Protein AF-A0A946XY23-F1 (afdb_monomer_lite)

Radius of gyration: 27.3 Å; chains: 1; bounding box: 73×68×82 Å

Secondary structure (DSSP, 8-state):
--PPPPPHHHHS-TT------SSHHHHHHHHTT-TTHHHHHHHHSTTHHHHHTTB-HHHHHSTTSPEEEEEEEEETTT-PBPEE-S-HHHHHHHHHHH-SS-S-B-HHHHHHHHHHHHHSTT-SSEEEEEEEEES-HHHHH----TTTS---THHHHSTT-GGGT-EEEEEEETTSPEEEEEE-GGGGT-TTTTTTEES---TTTS--HHHHHHHHHHHHHHHHHHHHHHHHHHHHHHTT---PPPP-------

Structure (mmCIF, N/CA/C/O backbone):
data_AF-A0A946XY23-F1
#
_entry.id   AF-A0A946XY23-F1
#
loop_
_atom_site.group_PDB
_atom_site.id
_atom_site.type_symbol
_atom_site.label_atom_id
_atom_site.label_alt_id
_atom_site.label_comp_id
_atom_site.label_asym_id
_atom_site.label_entity_id
_atom_site.label_seq_id
_atom_site.pdbx_PDB_ins_code
_atom_site.Cartn_x
_atom_site.Cartn_y
_atom_site.Cartn_z
_atom_site.occupancy
_atom_site.B_iso_or_equiv
_atom_site.auth_seq_id
_atom_site.auth_comp_id
_atom_site.auth_asym_id
_atom_site.auth_atom_id
_atom_site.pdbx_PDB_model_num
ATOM 1 N N . GLU A 1 1 ? 17.041 -25.942 12.452 1.00 47.44 1 GLU A N 1
ATOM 2 C CA . GLU A 1 1 ? 16.577 -25.657 13.824 1.00 47.44 1 GLU A CA 1
ATOM 3 C C . GLU A 1 1 ? 15.076 -25.824 13.926 1.00 47.44 1 GLU A C 1
ATOM 5 O O . GLU A 1 1 ? 14.370 -25.453 12.997 1.00 47.44 1 GLU A O 1
ATOM 10 N N . TYR A 1 2 ? 14.602 -26.402 15.029 1.00 48.59 2 TYR A N 1
ATOM 11 C CA . TYR A 1 2 ? 13.188 -26.392 15.389 1.00 48.59 2 TYR A CA 1
ATOM 12 C C . TYR A 1 2 ? 12.871 -25.012 15.965 1.00 48.59 2 TYR A C 1
ATOM 14 O O . TYR A 1 2 ? 13.223 -24.726 17.106 1.00 48.59 2 TYR A O 1
ATOM 22 N N . ILE A 1 3 ? 12.259 -24.145 15.163 1.00 58.66 3 ILE A N 1
ATOM 23 C CA . ILE A 1 3 ? 11.684 -22.899 15.670 1.00 58.66 3 ILE A CA 1
ATOM 24 C C . ILE A 1 3 ? 10.421 -23.318 16.430 1.00 58.66 3 ILE A C 1
ATOM 26 O O . ILE A 1 3 ? 9.530 -23.929 15.840 1.00 58.66 3 ILE A O 1
ATOM 30 N N . GLN A 1 4 ? 10.378 -23.086 17.747 1.00 71.12 4 GLN A N 1
ATOM 31 C CA . GLN A 1 4 ? 9.139 -23.257 18.509 1.00 71.12 4 GLN A CA 1
ATOM 32 C C . GLN A 1 4 ? 8.036 -22.418 17.862 1.00 71.12 4 GLN A C 1
ATOM 34 O O . GLN A 1 4 ? 8.309 -21.323 17.374 1.00 71.12 4 GLN A O 1
ATOM 39 N N . SER A 1 5 ? 6.801 -22.926 17.853 1.00 74.38 5 SER A N 1
ATOM 40 C CA . SER A 1 5 ? 5.667 -22.152 17.349 1.00 74.38 5 SER A CA 1
ATOM 41 C C . SER A 1 5 ? 5.606 -20.809 18.084 1.00 74.38 5 SER A C 1
ATOM 43 O O . SER A 1 5 ? 5.546 -20.824 19.317 1.00 74.38 5 SER A O 1
ATOM 45 N N . PRO A 1 6 ? 5.642 -19.675 17.364 1.00 81.19 6 PRO A N 1
ATOM 46 C CA . PRO A 1 6 ? 5.655 -18.367 17.995 1.00 81.19 6 PRO A CA 1
ATOM 47 C C . PRO A 1 6 ? 4.349 -18.132 18.753 1.00 81.19 6 PRO A C 1
ATOM 49 O O . PRO A 1 6 ? 3.267 -18.550 18.329 1.00 81.19 6 PRO A O 1
ATOM 52 N N . MET A 1 7 ? 4.451 -17.447 19.883 1.00 85.81 7 MET A N 1
ATOM 53 C CA . MET A 1 7 ? 3.320 -16.887 20.606 1.00 85.81 7 MET A CA 1
ATOM 54 C C . MET A 1 7 ? 2.950 -15.522 20.023 1.00 85.81 7 MET A C 1
ATOM 56 O O . MET A 1 7 ? 3.752 -14.867 19.360 1.00 85.81 7 MET A O 1
ATOM 60 N N . CYS A 1 8 ? 1.734 -15.046 20.311 1.00 83.81 8 CYS A N 1
ATOM 61 C CA . CYS A 1 8 ? 1.226 -13.776 19.776 1.00 83.81 8 CYS A CA 1
ATOM 62 C C . CYS A 1 8 ? 2.195 -12.604 20.014 1.00 83.81 8 CYS A C 1
ATOM 64 O O . CYS A 1 8 ? 2.360 -11.733 19.159 1.00 83.81 8 CYS A O 1
ATOM 66 N N . PHE A 1 9 ? 2.858 -12.600 21.175 1.00 84.06 9 PHE A N 1
ATOM 67 C CA . PHE A 1 9 ? 3.754 -11.525 21.580 1.00 84.06 9 PHE A CA 1
ATOM 68 C C . PHE A 1 9 ? 5.153 -11.576 20.952 1.00 84.06 9 PHE A C 1
ATOM 70 O O . PHE A 1 9 ? 5.893 -10.597 21.055 1.00 84.06 9 PHE A O 1
ATOM 77 N N . ASP A 1 10 ? 5.500 -12.673 20.275 1.00 82.38 10 ASP A N 1
ATOM 78 C CA . ASP A 1 10 ? 6.767 -12.787 19.549 1.00 82.38 10 ASP A CA 1
ATOM 79 C C . ASP A 1 10 ? 6.754 -11.907 18.286 1.00 82.38 10 ASP A C 1
ATOM 81 O O . ASP A 1 10 ? 7.783 -11.353 17.893 1.00 82.38 10 ASP A O 1
ATOM 85 N N . CYS A 1 11 ? 5.571 -11.695 17.691 1.00 81.31 11 CYS A N 1
ATOM 86 C CA . CYS A 1 11 ? 5.373 -10.782 16.560 1.00 81.31 11 CYS A CA 1
ATOM 87 C C . CYS A 1 11 ? 4.810 -9.414 16.989 1.00 81.31 11 CYS A C 1
ATOM 89 O O . CYS A 1 11 ? 5.243 -8.387 16.462 1.00 81.31 11 CYS A O 1
ATOM 91 N N . HIS A 1 12 ? 3.892 -9.379 17.964 1.00 80.50 12 HIS A N 1
ATOM 92 C CA . HIS A 1 12 ? 3.227 -8.152 18.425 1.00 80.50 12 HIS A CA 1
ATOM 93 C C . HIS A 1 12 ? 3.571 -7.829 19.881 1.00 80.50 12 HIS A C 1
ATOM 95 O O . HIS A 1 12 ? 3.052 -8.445 20.806 1.00 80.50 12 HIS A O 1
ATOM 101 N N . GLN A 1 13 ? 4.415 -6.824 20.117 1.00 75.00 13 GLN A N 1
ATOM 102 C CA . GLN A 1 13 ? 4.865 -6.532 21.477 1.00 75.00 13 GLN A CA 1
ATOM 103 C C . GLN A 1 13 ? 3.739 -6.003 22.386 1.00 75.00 13 GLN A C 1
ATOM 105 O O . GLN A 1 13 ? 3.042 -5.052 22.014 1.00 75.00 13 GLN A O 1
ATOM 110 N N . PRO A 1 14 ? 3.601 -6.545 23.613 1.00 71.38 14 PRO A N 1
ATOM 111 C CA . PRO A 1 14 ? 2.714 -5.987 24.625 1.00 71.38 14 PRO A CA 1
ATOM 112 C C . PRO A 1 14 ? 3.089 -4.531 24.917 1.00 71.38 14 PRO A C 1
ATOM 114 O O . PRO A 1 14 ? 4.268 -4.181 24.907 1.00 71.38 14 PRO A O 1
ATOM 117 N N . HIS A 1 15 ? 2.091 -3.684 25.185 1.00 69.56 15 HIS A N 1
ATOM 118 C CA . HIS A 1 15 ? 2.259 -2.246 25.465 1.00 69.56 15 HIS A CA 1
ATOM 119 C C . HIS A 1 15 ? 2.883 -1.410 24.329 1.00 69.56 15 HIS A C 1
ATOM 121 O O . HIS A 1 15 ? 3.170 -0.232 24.522 1.00 69.56 15 HIS A O 1
ATOM 127 N N . ASN A 1 16 ? 3.045 -1.991 23.138 1.00 64.38 16 ASN A N 1
ATOM 128 C CA . ASN A 1 16 ? 3.470 -1.300 21.921 1.00 64.38 16 ASN A CA 1
ATOM 129 C C . ASN A 1 16 ? 2.725 -1.870 20.699 1.00 64.38 16 ASN A C 1
ATOM 131 O O . ASN A 1 16 ? 3.318 -2.162 19.658 1.00 64.38 16 ASN A O 1
ATOM 135 N N . VAL A 1 17 ? 1.413 -2.089 20.857 1.00 60.16 17 VAL A N 1
ATOM 136 C CA . VAL A 1 17 ? 0.540 -2.588 19.790 1.00 60.16 17 VAL A CA 1
ATOM 137 C C . VAL A 1 17 ? 0.224 -1.422 18.863 1.00 60.16 17 VAL A C 1
ATOM 139 O O . VAL A 1 17 ? -0.673 -0.627 19.120 1.00 60.16 17 VAL A O 1
ATOM 142 N N . ARG A 1 18 ? 1.011 -1.289 17.800 1.00 58.19 18 ARG A N 1
ATOM 143 C CA . ARG A 1 18 ? 0.721 -0.370 16.698 1.00 58.19 18 ARG A CA 1
ATOM 144 C C . ARG A 1 18 ? -0.054 -1.134 15.631 1.00 58.19 18 ARG A C 1
ATOM 146 O O . ARG A 1 18 ? 0.261 -2.299 15.380 1.00 58.19 18 ARG A O 1
ATOM 153 N N . ALA A 1 19 ? -1.035 -0.492 14.991 1.00 54.25 19 ALA A N 1
ATOM 154 C CA . ALA A 1 19 ? -1.587 -1.005 13.741 1.00 54.25 19 ALA A CA 1
ATOM 155 C C . ALA A 1 19 ? -0.410 -1.223 12.790 1.00 54.25 19 ALA A C 1
ATOM 157 O O . ALA A 1 19 ? 0.295 -0.269 12.464 1.00 54.25 19 ALA A O 1
ATOM 158 N N . VAL A 1 20 ? -0.156 -2.477 12.417 1.00 52.25 20 VAL A N 1
ATOM 159 C CA . VAL A 1 20 ? 0.985 -2.869 11.588 1.00 52.25 20 VAL A CA 1
ATOM 160 C C . VAL A 1 20 ? 0.829 -2.201 10.231 1.00 52.25 20 VAL A C 1
ATOM 162 O O . VAL A 1 20 ? 0.116 -2.697 9.362 1.00 52.25 20 VAL A O 1
ATOM 165 N N . ALA A 1 21 ? 1.408 -1.017 10.065 1.00 51.38 21 ALA A N 1
ATOM 166 C CA . ALA A 1 21 ? 1.683 -0.480 8.749 1.00 51.38 21 ALA A CA 1
ATOM 167 C C . ALA A 1 21 ? 2.716 -1.410 8.112 1.00 51.38 21 ALA A C 1
ATOM 169 O O . ALA A 1 21 ? 3.596 -1.927 8.803 1.00 51.38 21 ALA A O 1
ATOM 170 N N . SER A 1 22 ? 2.580 -1.666 6.817 1.00 54.31 22 SER A N 1
ATOM 171 C CA . SER A 1 22 ? 3.604 -2.364 6.049 1.00 54.31 22 SER A CA 1
ATOM 172 C C . SER A 1 22 ? 4.870 -1.497 6.014 1.00 54.31 22 SER A C 1
ATOM 174 O O . SER A 1 22 ? 5.063 -0.703 5.099 1.00 54.31 22 SER A O 1
ATOM 176 N N . ASP A 1 23 ? 5.692 -1.601 7.057 1.00 57.66 23 ASP A N 1
ATOM 177 C CA . ASP A 1 23 ? 6.920 -0.838 7.257 1.00 57.66 23 ASP A CA 1
ATOM 178 C C . ASP A 1 23 ? 8.110 -1.771 7.561 1.00 57.66 23 ASP A C 1
ATOM 180 O O . ASP A 1 23 ? 7.984 -2.999 7.668 1.00 57.66 23 ASP A O 1
ATOM 184 N N . ASP A 1 24 ? 9.296 -1.183 7.719 1.00 60.53 24 ASP A N 1
ATOM 185 C CA . ASP A 1 24 ? 10.519 -1.914 8.066 1.00 60.53 24 ASP A CA 1
ATOM 186 C C . ASP A 1 24 ? 10.398 -2.698 9.392 1.00 60.53 24 ASP A C 1
ATOM 188 O O . ASP A 1 24 ? 11.091 -3.706 9.585 1.00 60.53 24 ASP A O 1
ATOM 192 N N . GLN A 1 25 ? 9.500 -2.296 10.303 1.00 66.94 25 GLN A N 1
ATOM 193 C CA . GLN A 1 25 ? 9.274 -3.007 11.560 1.00 66.94 25 GLN A CA 1
ATOM 194 C C . GLN A 1 25 ? 8.630 -4.365 11.296 1.00 66.94 25 GLN A C 1
ATOM 196 O O . GLN A 1 25 ? 9.092 -5.346 11.879 1.00 66.94 25 GLN A O 1
ATOM 201 N N . LEU A 1 26 ? 7.648 -4.475 10.394 1.00 72.88 26 LEU A N 1
ATOM 202 C CA . LEU A 1 26 ? 7.040 -5.771 10.060 1.00 72.88 26 LEU A CA 1
ATOM 203 C C . LEU A 1 26 ? 8.080 -6.759 9.507 1.00 72.88 26 LEU A C 1
ATOM 205 O O . LEU A 1 26 ? 8.165 -7.899 9.969 1.00 72.88 26 LEU A O 1
ATOM 209 N N . ILE A 1 27 ? 8.941 -6.306 8.590 1.00 79.81 27 ILE A N 1
ATOM 210 C CA . ILE A 1 27 ? 10.030 -7.128 8.033 1.00 79.81 27 ILE A CA 1
ATOM 211 C C . ILE A 1 27 ? 10.976 -7.591 9.151 1.00 79.81 27 ILE A C 1
ATOM 213 O O . ILE A 1 27 ? 11.401 -8.753 9.184 1.00 79.81 27 ILE A O 1
ATOM 217 N N . SER A 1 28 ? 11.309 -6.697 10.087 1.00 80.56 28 SER A N 1
ATOM 218 C CA . SER A 1 28 ? 12.190 -7.024 11.211 1.00 80.56 28 SER A CA 1
ATOM 219 C C . SER A 1 28 ? 11.598 -8.098 12.134 1.00 80.56 28 SER A C 1
ATOM 221 O O . SER A 1 28 ? 12.338 -8.967 12.591 1.00 80.56 28 SER A O 1
ATOM 223 N N . ARG A 1 29 ? 10.269 -8.114 12.343 1.00 84.31 29 ARG A N 1
ATOM 224 C CA . ARG A 1 29 ? 9.586 -9.134 13.163 1.00 84.31 29 ARG A CA 1
ATOM 225 C C . ARG A 1 29 ? 9.681 -10.525 12.553 1.00 84.31 29 ARG A C 1
ATOM 227 O O . ARG A 1 29 ? 9.877 -11.490 13.278 1.00 84.31 29 ARG A O 1
ATOM 234 N N . CYS A 1 30 ? 9.573 -10.640 11.233 1.00 84.94 30 CYS A N 1
ATOM 235 C CA . CYS A 1 30 ? 9.718 -11.932 10.565 1.00 84.94 30 CYS A CA 1
ATOM 236 C C . CYS A 1 30 ? 11.191 -12.363 10.496 1.00 84.94 30 CYS A C 1
ATOM 238 O O . CYS A 1 30 ? 11.526 -13.525 10.730 1.00 84.94 30 CYS A O 1
ATOM 240 N N . THR A 1 31 ? 12.092 -11.429 10.179 1.00 85.12 31 THR A N 1
ATOM 241 C CA . THR A 1 31 ? 13.516 -11.738 9.971 1.00 85.12 31 THR A CA 1
ATOM 242 C C . THR A 1 31 ? 14.321 -11.903 11.259 1.00 85.12 31 THR A C 1
ATOM 244 O O . THR A 1 31 ? 15.439 -12.401 11.181 1.00 85.12 31 THR A O 1
ATOM 247 N N . SER A 1 32 ? 13.766 -11.574 12.431 1.00 84.81 32 SER A N 1
ATOM 248 C CA . SER A 1 32 ? 14.387 -11.889 13.727 1.00 84.81 32 SER A CA 1
ATOM 249 C C . SER A 1 32 ? 14.499 -13.399 13.971 1.00 84.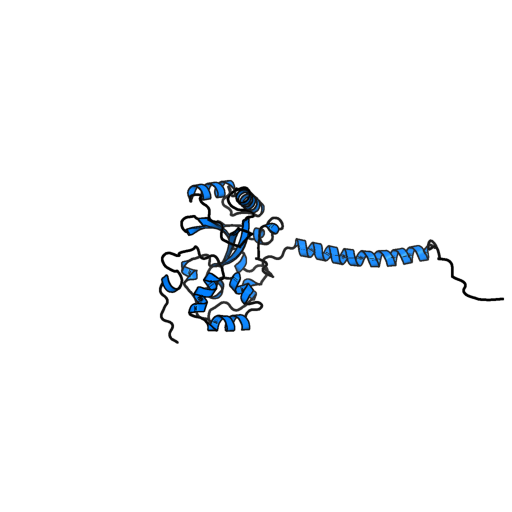81 32 SER A C 1
ATOM 251 O O . SER A 1 32 ? 15.477 -13.850 14.558 1.00 84.81 32 SER A O 1
ATOM 253 N N . CYS A 1 33 ? 13.530 -14.183 13.485 1.00 86.19 33 CYS A N 1
ATOM 254 C CA . CYS A 1 33 ? 13.559 -15.649 13.524 1.00 86.19 33 CYS A CA 1
ATOM 255 C C . CYS A 1 33 ? 13.970 -16.259 12.175 1.00 86.19 33 CYS A C 1
ATOM 257 O O . CYS A 1 33 ? 14.557 -17.338 12.127 1.00 86.19 33 CYS A O 1
ATOM 259 N N . HIS A 1 34 ? 13.686 -15.574 11.064 1.00 85.31 34 HIS A N 1
ATOM 260 C CA . HIS A 1 34 ? 14.023 -16.017 9.711 1.00 85.31 34 HIS A CA 1
ATOM 261 C C . HIS A 1 34 ? 15.196 -15.229 9.116 1.00 85.31 34 HIS A C 1
ATOM 263 O O . HIS A 1 34 ? 15.090 -14.694 8.011 1.00 85.31 34 HIS A O 1
ATOM 269 N N . GLU A 1 35 ? 16.328 -15.158 9.812 1.00 80.69 35 GLU A N 1
ATOM 270 C CA . GLU A 1 35 ? 17.465 -14.310 9.418 1.00 80.69 35 GLU A CA 1
ATOM 271 C C . GLU A 1 35 ? 17.978 -14.613 7.997 1.00 80.69 35 GLU A C 1
ATOM 273 O O . GLU A 1 35 ? 18.181 -13.712 7.179 1.00 80.69 35 GLU A O 1
ATOM 278 N N . VAL A 1 36 ? 18.070 -15.901 7.650 1.00 85.12 36 VAL A N 1
ATOM 279 C CA . VAL A 1 36 ? 18.547 -16.367 6.334 1.00 85.12 36 VAL A CA 1
ATOM 280 C C . VAL A 1 36 ? 17.530 -16.105 5.214 1.00 85.12 36 VAL A C 1
ATOM 282 O O . VAL A 1 36 ? 17.882 -16.112 4.032 1.00 85.12 36 VAL A O 1
ATOM 285 N N . SER A 1 37 ? 16.263 -15.833 5.549 1.00 84.75 37 SER A N 1
ATOM 286 C CA . SER A 1 37 ? 15.234 -15.589 4.532 1.00 84.75 37 SER A CA 1
ATOM 287 C C . SER A 1 37 ? 15.538 -14.353 3.692 1.00 84.75 37 SER A C 1
ATOM 289 O O . SER A 1 37 ? 15.213 -14.354 2.508 1.00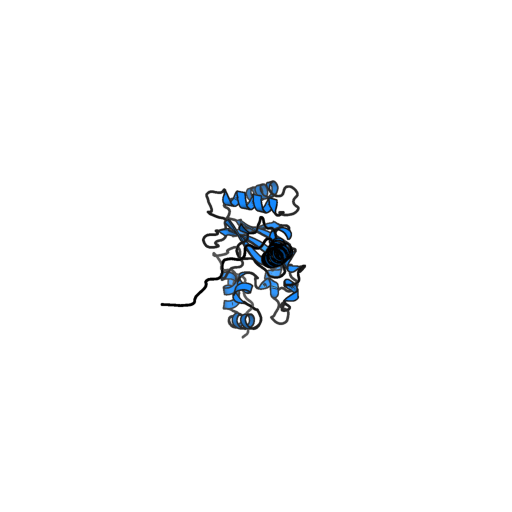 84.75 37 SER A O 1
ATOM 291 N N . ARG A 1 38 ? 16.209 -13.333 4.243 1.00 83.06 38 ARG A N 1
ATOM 292 C CA . ARG A 1 38 ? 16.547 -12.111 3.501 1.00 83.06 38 ARG A CA 1
ATOM 293 C C . ARG A 1 38 ? 17.408 -12.419 2.276 1.00 83.06 38 ARG A C 1
ATOM 295 O O . ARG A 1 38 ? 17.044 -12.036 1.170 1.00 83.06 38 ARG A O 1
ATOM 302 N N . LEU A 1 39 ? 18.465 -13.211 2.459 1.00 87.50 39 LEU A N 1
ATOM 303 C CA . LEU A 1 39 ? 19.349 -13.645 1.371 1.00 87.50 39 LEU A CA 1
ATOM 304 C C . LEU A 1 39 ? 18.601 -14.487 0.329 1.00 87.50 39 LEU A C 1
ATOM 306 O O . LEU A 1 39 ? 18.815 -14.333 -0.870 1.00 87.50 39 LEU A O 1
ATOM 310 N N . ALA A 1 40 ? 17.696 -15.364 0.774 1.00 89.12 40 ALA A N 1
ATOM 311 C CA . ALA A 1 40 ? 16.891 -16.176 -0.136 1.00 89.12 40 ALA A CA 1
ATOM 312 C C . ALA A 1 40 ? 15.939 -15.322 -0.994 1.00 89.12 40 ALA A C 1
ATOM 314 O O . ALA A 1 40 ? 15.757 -15.614 -2.176 1.00 89.12 40 ALA A O 1
ATOM 315 N N . HIS A 1 41 ? 15.358 -14.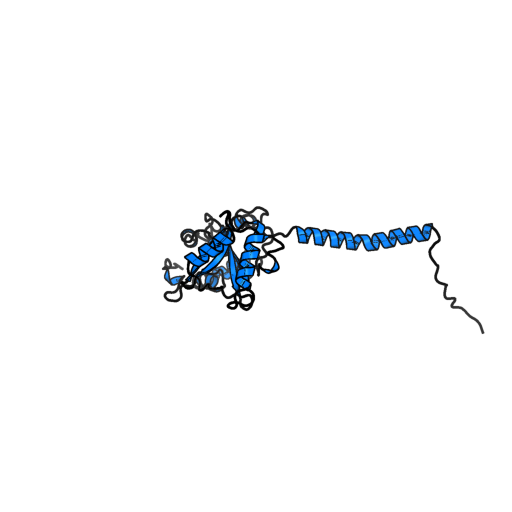262 -0.423 1.00 91.56 41 HIS A N 1
ATOM 316 C CA . HIS A 1 41 ? 14.529 -13.315 -1.168 1.00 91.56 41 HIS A CA 1
ATOM 317 C C . HIS A 1 41 ? 15.362 -12.453 -2.116 1.00 91.56 41 HIS A C 1
ATOM 319 O O . HIS A 1 41 ? 14.937 -12.246 -3.243 1.00 91.56 41 HIS A O 1
ATOM 325 N N . GLU A 1 42 ? 16.555 -12.006 -1.721 1.00 91.19 42 GLU A N 1
ATOM 326 C CA . GLU A 1 42 ? 17.463 -11.245 -2.595 1.00 91.19 42 GLU A CA 1
ATOM 327 C C . GLU A 1 42 ? 17.921 -12.038 -3.825 1.00 91.19 42 GLU A C 1
ATOM 329 O O . GLU A 1 42 ? 18.119 -11.459 -4.890 1.00 91.19 42 GLU A O 1
ATOM 334 N N . GLN A 1 43 ? 18.051 -13.362 -3.705 1.00 91.69 43 GLN A N 1
ATOM 335 C CA . GLN A 1 43 ? 18.389 -14.234 -4.835 1.00 91.69 43 GLN A CA 1
ATOM 336 C C . GLN A 1 43 ? 17.224 -14.446 -5.809 1.00 91.69 43 GLN A C 1
ATOM 338 O O . GLN A 1 43 ? 17.457 -14.681 -6.993 1.00 91.69 43 GLN A O 1
ATOM 343 N N . TRP A 1 44 ? 15.984 -14.420 -5.318 1.00 90.56 44 TRP A N 1
ATOM 344 C CA . TRP A 1 44 ? 14.799 -14.744 -6.115 1.00 90.56 44 TRP A CA 1
ATOM 345 C C . TRP A 1 44 ? 14.066 -13.501 -6.643 1.00 90.56 44 TRP A C 1
ATOM 347 O O . TRP A 1 44 ? 13.649 -13.492 -7.799 1.00 90.56 44 TRP A O 1
ATOM 357 N N . LEU A 1 45 ? 13.919 -12.452 -5.829 1.00 91.50 45 LEU A N 1
ATOM 358 C CA . LEU A 1 45 ? 13.168 -11.243 -6.164 1.00 91.50 45 LEU A CA 1
ATOM 359 C C . LEU A 1 45 ? 14.076 -10.159 -6.759 1.00 91.50 45 LEU A C 1
ATOM 361 O O . LEU A 1 45 ? 14.979 -9.662 -6.074 1.00 91.50 45 LEU A O 1
ATOM 365 N N . PRO A 1 46 ? 13.777 -9.669 -7.974 1.00 88.44 46 PRO A N 1
ATOM 366 C CA . PRO A 1 46 ? 14.350 -8.423 -8.457 1.00 88.44 46 PRO A CA 1
ATOM 367 C C . PRO A 1 46 ? 14.008 -7.279 -7.495 1.00 88.44 46 PRO A C 1
ATOM 369 O O . PRO A 1 46 ? 12.844 -7.071 -7.154 1.00 88.44 46 PRO A O 1
ATOM 372 N N . ASN A 1 47 ? 15.016 -6.519 -7.059 1.00 87.88 47 ASN A N 1
ATOM 373 C CA . ASN A 1 47 ? 14.847 -5.431 -6.088 1.00 87.88 47 ASN A CA 1
ATOM 374 C C . ASN A 1 47 ? 14.122 -5.866 -4.795 1.00 87.88 47 ASN A C 1
ATOM 376 O O . ASN A 1 47 ? 13.267 -5.132 -4.293 1.00 87.88 47 ASN A O 1
ATOM 380 N N . ALA A 1 48 ? 14.477 -7.033 -4.238 1.00 88.50 48 ALA A N 1
ATOM 381 C CA . ALA A 1 48 ? 13.848 -7.630 -3.053 1.00 88.50 48 ALA A CA 1
ATOM 382 C C . ALA A 1 48 ? 13.567 -6.635 -1.916 1.00 88.50 48 ALA A C 1
ATOM 384 O O . ALA A 1 48 ? 12.469 -6.630 -1.366 1.00 88.50 48 ALA A O 1
ATOM 385 N N . LYS A 1 49 ? 14.514 -5.733 -1.614 1.00 83.81 49 LYS A N 1
ATOM 386 C CA . LYS A 1 49 ? 14.324 -4.683 -0.601 1.00 83.81 49 LYS A CA 1
ATOM 387 C C . LYS A 1 49 ? 13.075 -3.840 -0.871 1.00 83.81 49 LYS A C 1
ATOM 389 O O . LYS A 1 49 ? 12.270 -3.657 0.030 1.00 83.81 49 LYS A O 1
ATOM 394 N N . ARG A 1 50 ? 12.890 -3.352 -2.103 1.00 82.69 50 ARG A N 1
ATOM 395 C CA . ARG A 1 50 ? 11.728 -2.523 -2.453 1.00 82.69 50 ARG A CA 1
ATOM 396 C C . ARG A 1 50 ? 10.431 -3.326 -2.439 1.00 82.69 50 ARG A C 1
ATOM 398 O O . ARG A 1 50 ? 9.405 -2.807 -2.017 1.00 82.69 50 ARG A O 1
ATOM 405 N N . HIS A 1 51 ? 10.485 -4.579 -2.885 1.00 87.12 51 HIS A N 1
ATOM 406 C CA . HIS A 1 51 ? 9.323 -5.460 -2.858 1.00 87.12 51 HIS A CA 1
ATOM 407 C C . HIS A 1 51 ? 8.840 -5.676 -1.419 1.00 87.12 51 HIS A C 1
ATOM 409 O O . HIS A 1 51 ? 7.678 -5.436 -1.121 1.00 87.12 51 HIS A O 1
ATOM 415 N N . LEU A 1 52 ? 9.748 -6.023 -0.506 1.00 86.12 52 LEU A N 1
ATOM 416 C CA . LEU A 1 52 ? 9.411 -6.323 0.886 1.00 86.12 52 LEU A CA 1
ATOM 417 C C . LEU A 1 52 ? 8.969 -5.090 1.694 1.00 86.12 52 LEU A C 1
ATOM 419 O O . LEU A 1 52 ? 8.221 -5.249 2.649 1.00 86.12 52 LEU A O 1
ATOM 423 N N . THR A 1 53 ? 9.359 -3.870 1.301 1.00 80.12 53 THR A N 1
ATOM 424 C CA . THR A 1 53 ? 8.861 -2.623 1.929 1.00 80.12 53 THR A CA 1
ATOM 425 C C . THR A 1 53 ? 7.436 -2.251 1.524 1.00 80.12 53 THR A C 1
ATOM 427 O O . THR A 1 53 ? 6.877 -1.296 2.046 1.00 80.12 53 THR A O 1
ATOM 430 N N . THR A 1 54 ? 6.865 -2.934 0.533 1.00 82.44 54 THR A N 1
ATOM 431 C CA . THR A 1 54 ? 5.564 -2.577 -0.051 1.00 82.44 54 THR A CA 1
ATOM 432 C C . THR A 1 54 ? 4.615 -3.769 -0.102 1.00 82.44 54 THR A C 1
ATOM 434 O O . THR A 1 54 ? 3.406 -3.582 -0.105 1.00 82.44 54 THR A O 1
ATOM 437 N N . VAL A 1 55 ? 5.1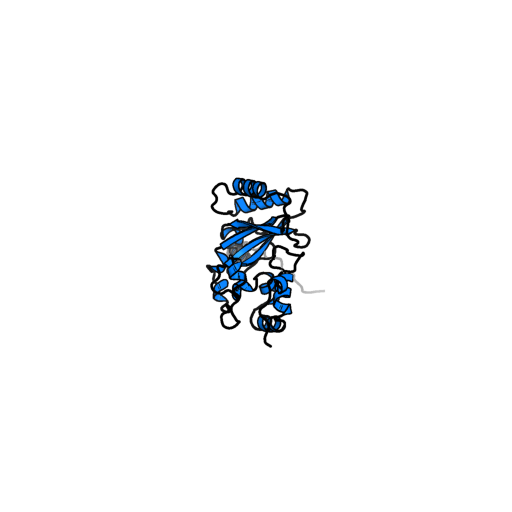34 -4.993 -0.114 1.00 88.00 55 VAL A N 1
ATOM 438 C CA . VAL A 1 55 ? 4.373 -6.239 -0.117 1.00 88.00 55 VAL A CA 1
ATOM 439 C C . VAL A 1 55 ? 4.645 -6.961 1.194 1.00 88.00 55 VAL A C 1
ATOM 441 O O . VAL A 1 55 ? 5.765 -7.409 1.450 1.00 88.00 55 VAL A O 1
ATOM 444 N N . SER A 1 56 ? 3.617 -7.067 2.031 1.00 88.12 56 SER A N 1
ATOM 445 C CA . SER A 1 56 ? 3.726 -7.750 3.320 1.00 88.12 56 SER A CA 1
ATOM 446 C C . SER A 1 56 ? 3.964 -9.255 3.142 1.00 88.12 56 SER A C 1
ATOM 448 O O . SER A 1 56 ? 3.514 -9.877 2.178 1.00 88.12 56 SER A O 1
ATOM 450 N N . CYS A 1 57 ? 4.662 -9.873 4.097 1.00 89.62 57 CYS A N 1
ATOM 451 C CA . CYS A 1 57 ? 5.015 -11.295 4.039 1.00 89.62 57 CYS A CA 1
ATOM 452 C C . CYS A 1 57 ? 3.806 -12.230 3.794 1.00 89.62 57 CYS A C 1
ATOM 454 O O . CYS A 1 57 ? 3.932 -13.141 2.966 1.00 89.62 57 CYS A O 1
ATOM 456 N N . PRO A 1 58 ? 2.630 -12.019 4.431 1.00 91.06 58 PRO A N 1
ATOM 457 C CA . PRO A 1 58 ? 1.466 -12.876 4.220 1.00 91.06 58 PRO A CA 1
ATOM 458 C C . PRO A 1 58 ? 0.908 -12.855 2.793 1.00 91.06 58 PRO A C 1
ATOM 460 O O . PRO A 1 58 ? 0.271 -13.822 2.400 1.00 91.06 58 PRO A O 1
ATOM 463 N N . VAL A 1 59 ? 1.175 -11.831 1.977 1.00 91.56 59 VAL A N 1
ATOM 464 C CA . VAL A 1 59 ? 0.694 -11.786 0.580 1.00 91.56 59 VAL A CA 1
ATOM 465 C C . VAL A 1 59 ? 1.173 -12.995 -0.223 1.00 91.56 59 VAL A C 1
ATOM 467 O O . VAL A 1 59 ? 0.411 -13.579 -1.002 1.00 91.56 59 VAL A O 1
ATOM 470 N N . CYS A 1 60 ? 2.438 -13.372 -0.032 1.00 91.62 60 CYS A N 1
ATOM 471 C CA . CYS A 1 60 ? 3.042 -14.518 -0.704 1.00 91.62 60 CYS A CA 1
ATOM 472 C C . CYS A 1 60 ? 2.928 -15.786 0.139 1.00 91.62 60 CYS A C 1
ATOM 474 O O . CYS A 1 60 ? 2.769 -16.876 -0.408 1.00 91.62 60 CYS A O 1
ATOM 476 N N . HIS A 1 61 ? 3.010 -15.648 1.463 1.00 92.25 61 HIS A N 1
ATOM 477 C CA . HIS A 1 61 ? 3.004 -16.780 2.382 1.00 92.25 61 HIS A CA 1
ATOM 478 C C . HIS A 1 61 ? 1.605 -17.252 2.784 1.00 92.25 61 HIS A C 1
ATOM 480 O O . HIS A 1 61 ? 1.503 -18.316 3.363 1.00 92.25 61 HIS A O 1
ATOM 486 N N . SER A 1 62 ? 0.530 -16.551 2.445 1.00 92.44 62 SER A N 1
ATOM 487 C CA . SER A 1 62 ? -0.852 -17.012 2.615 1.00 92.44 62 SER A CA 1
ATOM 488 C C . SER A 1 62 ? -1.490 -17.112 1.230 1.00 92.44 62 SER A C 1
ATOM 490 O O . SER A 1 62 ? -2.225 -16.238 0.778 1.00 92.44 62 SER A O 1
ATOM 492 N N . SER A 1 63 ? -1.100 -18.140 0.469 1.00 84.12 63 SER A N 1
ATOM 493 C CA . SER A 1 63 ? -1.376 -18.223 -0.973 1.00 84.12 63 SER A CA 1
ATOM 494 C C . SER A 1 63 ? -2.872 -18.199 -1.305 1.00 84.12 63 SER A C 1
ATOM 496 O O . SER A 1 63 ? -3.255 -17.550 -2.279 1.00 84.12 63 SER A O 1
ATOM 498 N N . GLY A 1 64 ? -3.710 -18.805 -0.459 1.00 84.88 64 GLY A N 1
ATOM 499 C CA . GLY A 1 64 ? -5.171 -18.799 -0.589 1.00 84.88 64 GLY A CA 1
ATOM 500 C C . GLY A 1 64 ? -5.879 -17.540 -0.079 1.00 84.88 64 GLY A C 1
ATOM 501 O O . GLY A 1 64 ? -7.081 -17.426 -0.293 1.00 84.88 64 GLY A O 1
ATOM 502 N N . ALA A 1 65 ? -5.167 -16.615 0.571 1.00 90.62 65 ALA A N 1
ATOM 503 C CA . ALA A 1 65 ? -5.774 -15.419 1.140 1.00 90.62 65 ALA A CA 1
ATOM 504 C C . ALA A 1 65 ? -6.152 -14.396 0.069 1.00 90.62 65 ALA A C 1
ATOM 506 O O . ALA A 1 65 ? -5.478 -14.248 -0.964 1.00 90.62 65 ALA A O 1
ATOM 507 N N . GLU A 1 66 ? -7.204 -13.638 0.357 1.00 90.81 66 GLU A N 1
ATOM 508 C CA . GLU A 1 66 ? -7.589 -12.496 -0.459 1.00 90.81 66 GLU A CA 1
ATOM 509 C C . GLU A 1 66 ? -6.586 -11.350 -0.261 1.00 90.81 66 GLU A C 1
ATOM 511 O O . GLU A 1 66 ? -6.265 -10.963 0.864 1.00 90.81 66 GLU A O 1
ATOM 516 N N . ARG A 1 67 ? -6.075 -10.802 -1.366 1.00 90.88 67 ARG A N 1
ATOM 517 C CA . ARG A 1 67 ? -5.118 -9.687 -1.362 1.00 90.88 67 ARG A CA 1
ATOM 518 C C . ARG A 1 67 ? -5.861 -8.367 -1.462 1.00 90.88 67 ARG A C 1
ATOM 520 O O . ARG A 1 67 ? -6.891 -8.285 -2.130 1.00 90.88 67 ARG A O 1
ATOM 527 N N . VAL A 1 68 ? -5.307 -7.345 -0.826 1.00 90.88 68 VAL A N 1
ATOM 528 C CA . VAL A 1 68 ? -5.821 -5.979 -0.857 1.00 90.88 68 VAL A CA 1
ATOM 529 C C . VAL A 1 68 ? -4.667 -4.993 -0.991 1.00 90.88 68 VAL A C 1
ATOM 531 O O . VAL A 1 68 ? -3.610 -5.164 -0.381 1.00 90.88 68 VAL A O 1
ATOM 534 N N . ILE A 1 69 ? -4.870 -3.951 -1.792 1.00 90.00 69 ILE A N 1
ATOM 535 C CA . ILE A 1 69 ? -4.015 -2.769 -1.789 1.00 90.00 69 ILE A CA 1
ATOM 536 C C . ILE A 1 69 ? -4.544 -1.811 -0.733 1.00 90.00 69 ILE A C 1
ATOM 538 O O . ILE A 1 69 ? -5.619 -1.235 -0.886 1.00 90.00 69 ILE A O 1
ATOM 542 N N . ASN A 1 70 ? -3.780 -1.633 0.334 1.00 89.56 70 ASN A N 1
ATOM 543 C CA . ASN A 1 70 ? -4.068 -0.649 1.355 1.00 89.56 70 ASN A CA 1
ATOM 544 C C . ASN A 1 70 ? -3.374 0.675 1.014 1.00 89.56 70 ASN A C 1
ATOM 546 O O . ASN A 1 70 ? -2.159 0.727 0.847 1.00 89.56 70 ASN A O 1
ATOM 550 N N . LEU A 1 71 ? -4.154 1.745 0.919 1.00 89.56 71 LEU A N 1
ATOM 551 C CA . LEU A 1 71 ? -3.706 3.120 0.756 1.00 89.56 71 LEU A CA 1
ATOM 552 C C . LEU A 1 71 ? -3.799 3.803 2.121 1.00 89.56 71 LEU A C 1
ATOM 554 O O . LEU A 1 71 ? -4.853 4.309 2.507 1.00 89.56 71 LEU A O 1
ATOM 558 N N . GLN A 1 72 ? -2.706 3.770 2.877 1.00 87.12 72 GLN A N 1
ATOM 559 C CA . GLN A 1 72 ? -2.654 4.354 4.213 1.00 87.12 72 GLN A CA 1
ATOM 560 C C . GLN A 1 72 ? -2.314 5.841 4.144 1.00 87.12 72 GLN A C 1
ATOM 562 O O . GLN A 1 72 ? -1.382 6.237 3.445 1.00 87.12 72 GLN A O 1
ATOM 567 N N . MET A 1 73 ? -3.029 6.661 4.912 1.00 87.06 73 MET A N 1
ATOM 568 C CA . MET A 1 73 ? -2.669 8.066 5.098 1.00 87.06 73 MET A CA 1
ATOM 569 C C . MET A 1 73 ? -1.418 8.199 5.970 1.00 87.06 73 MET A C 1
ATOM 571 O O . MET A 1 73 ? -1.386 7.721 7.108 1.00 87.06 73 MET A O 1
ATOM 575 N N . VAL A 1 74 ? -0.400 8.871 5.438 1.00 83.75 74 VAL A N 1
ATOM 576 C CA . VAL A 1 74 ? 0.869 9.147 6.120 1.00 83.75 74 VAL A CA 1
ATOM 577 C C . VAL A 1 74 ? 1.277 10.604 5.926 1.00 83.75 74 VAL A C 1
ATOM 579 O O . VAL A 1 74 ? 0.910 11.245 4.935 1.00 83.75 74 VAL A O 1
ATOM 582 N N . GLU A 1 75 ? 2.056 11.135 6.859 1.00 83.56 75 GLU A N 1
ATOM 583 C CA . GLU A 1 75 ? 2.680 12.442 6.704 1.00 83.56 75 GLU A CA 1
ATOM 584 C C . GLU A 1 75 ? 3.770 12.383 5.631 1.00 83.56 75 GLU A C 1
ATOM 586 O O . GLU A 1 75 ? 4.604 11.475 5.598 1.00 83.56 75 GLU A O 1
ATOM 591 N N . LYS A 1 76 ? 3.806 13.369 4.732 1.00 82.06 76 LYS A N 1
ATOM 592 C CA . LYS A 1 76 ? 4.824 13.423 3.671 1.00 82.06 76 LYS A CA 1
ATOM 593 C C . LYS A 1 76 ? 6.232 13.674 4.209 1.00 82.06 76 LYS A C 1
ATOM 595 O O . LYS A 1 76 ? 7.198 13.329 3.529 1.00 82.06 76 LYS A O 1
ATOM 600 N N . ALA A 1 77 ? 6.349 14.313 5.373 1.00 79.50 77 ALA A N 1
ATOM 601 C CA . ALA A 1 77 ? 7.627 14.722 5.945 1.00 79.50 77 ALA A CA 1
ATOM 602 C C . ALA A 1 77 ? 8.511 13.521 6.312 1.00 79.50 77 ALA A C 1
ATOM 604 O O . ALA A 1 77 ? 9.690 13.497 5.956 1.00 79.50 77 ALA A O 1
ATOM 605 N N . ASP A 1 78 ? 7.939 12.524 6.986 1.00 78.88 78 ASP A N 1
ATOM 606 C CA . ASP A 1 78 ? 8.675 11.381 7.529 1.00 78.88 78 ASP A CA 1
ATOM 607 C C . ASP A 1 78 ? 8.021 10.015 7.251 1.00 78.88 78 ASP A C 1
ATOM 609 O O . ASP A 1 78 ? 8.604 8.982 7.581 1.00 78.88 78 ASP A O 1
ATOM 613 N N . GLY A 1 79 ? 6.851 9.983 6.602 1.00 76.75 79 GLY A N 1
ATOM 614 C CA . GLY A 1 79 ? 6.099 8.754 6.344 1.00 76.75 79 GLY A CA 1
ATOM 615 C C . GLY A 1 79 ? 5.425 8.183 7.591 1.00 76.75 79 GLY A C 1
ATOM 616 O O . GLY A 1 79 ? 4.997 7.028 7.570 1.00 76.75 79 GLY A O 1
ATOM 617 N N . SER A 1 80 ? 5.344 8.949 8.681 1.00 80.75 80 SER A N 1
ATOM 618 C CA . SER A 1 80 ? 4.638 8.521 9.881 1.00 80.75 80 SER A CA 1
ATOM 619 C C . SER A 1 80 ? 3.136 8.384 9.603 1.00 80.75 80 SER A C 1
ATOM 621 O O . SER A 1 80 ? 2.564 9.172 8.843 1.00 80.75 80 SER A O 1
ATOM 623 N N . PRO A 1 81 ? 2.461 7.367 10.166 1.00 80.94 81 PRO A N 1
ATOM 624 C CA . PRO A 1 81 ? 1.039 7.202 9.922 1.00 80.94 81 PRO A CA 1
ATOM 625 C C . PRO A 1 81 ? 0.220 8.337 10.534 1.00 80.94 81 PRO A C 1
ATOM 627 O O . PRO A 1 81 ? 0.380 8.643 11.715 1.00 80.94 81 PRO A O 1
ATOM 630 N N . VAL A 1 82 ? -0.726 8.880 9.766 1.00 84.06 82 VAL A N 1
ATOM 631 C CA . VAL A 1 82 ? -1.678 9.867 10.285 1.00 84.06 82 VAL A CA 1
ATOM 632 C C . VAL A 1 82 ? -2.623 9.177 11.265 1.00 84.06 82 VAL A C 1
ATOM 634 O O . VAL A 1 82 ? -3.275 8.180 10.931 1.00 84.06 82 VAL A O 1
ATOM 637 N N . VAL A 1 83 ? -2.691 9.714 12.483 1.00 83.75 83 VAL A N 1
ATOM 638 C CA . VAL A 1 83 ? -3.594 9.249 13.538 1.00 83.75 83 VAL A CA 1
ATOM 639 C C . VAL A 1 83 ? -4.713 10.264 13.706 1.00 83.75 83 VAL A C 1
ATOM 641 O O . VAL A 1 83 ? -4.469 11.411 14.076 1.00 83.75 83 VAL A O 1
ATOM 644 N N . THR A 1 84 ? -5.949 9.845 13.448 1.00 82.94 84 THR A N 1
ATOM 645 C CA . THR A 1 84 ? -7.110 10.702 13.674 1.00 82.94 84 THR A CA 1
ATOM 646 C C . THR A 1 84 ? -7.477 10.744 15.155 1.00 82.94 84 THR A C 1
ATOM 648 O O . THR A 1 84 ? -7.544 9.717 15.836 1.00 82.94 84 THR A O 1
ATOM 651 N N . ALA A 1 85 ? -7.723 11.955 15.656 1.00 82.25 85 ALA A N 1
ATOM 652 C CA . ALA A 1 85 ? -8.297 12.183 16.980 1.00 82.25 85 ALA A CA 1
ATOM 653 C C . ALA A 1 85 ? -9.828 12.026 16.991 1.00 82.25 85 ALA A C 1
ATOM 655 O O . ALA A 1 85 ? -10.436 12.052 18.059 1.00 82.25 85 ALA A O 1
ATOM 656 N N . MET A 1 86 ? -10.444 11.882 15.814 1.00 84.00 86 MET A N 1
ATOM 657 C CA . MET A 1 86 ? -11.876 11.645 15.679 1.00 84.00 86 MET A CA 1
ATOM 658 C C . MET A 1 86 ? -12.250 10.281 16.264 1.00 84.00 86 MET A C 1
ATOM 660 O O . MET A 1 86 ? -11.484 9.317 16.171 1.00 84.00 86 MET A O 1
ATOM 664 N N . ASP A 1 87 ? -13.442 10.200 16.845 1.00 87.62 87 ASP A N 1
ATOM 665 C CA . ASP A 1 87 ? -14.034 8.922 17.215 1.00 87.62 87 ASP A CA 1
ATOM 666 C C . ASP A 1 87 ? -14.574 8.174 15.982 1.00 87.62 87 ASP A C 1
ATOM 668 O O . ASP A 1 87 ? -14.564 8.665 14.851 1.00 87.62 87 ASP A O 1
ATOM 672 N N . GLU A 1 88 ? -14.979 6.923 16.194 1.00 85.25 88 GLU A N 1
ATOM 673 C CA . GLU A 1 88 ? -15.406 6.027 15.117 1.00 85.25 88 GLU A CA 1
ATOM 674 C C . GLU A 1 88 ? -16.664 6.531 14.394 1.00 85.25 88 GLU A C 1
ATOM 676 O O . GLU A 1 88 ? -16.754 6.397 13.173 1.00 85.25 88 GLU A O 1
ATOM 681 N N . GLU A 1 89 ? -17.589 7.155 15.126 1.00 88.88 89 GLU A N 1
ATOM 682 C CA . GLU A 1 89 ?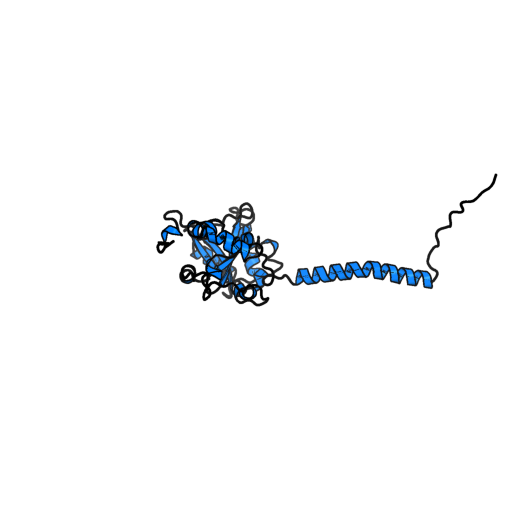 -18.833 7.707 14.586 1.00 88.88 89 GLU A CA 1
ATOM 683 C C . GLU A 1 89 ? -18.544 8.921 13.696 1.00 88.88 89 GLU A C 1
ATOM 685 O O . GLU A 1 89 ? -18.969 8.955 12.544 1.00 88.88 89 GLU A O 1
ATOM 690 N N . ALA A 1 90 ? -17.698 9.848 14.150 1.00 88.75 90 ALA A N 1
ATOM 691 C CA . ALA A 1 90 ? -17.297 11.004 13.357 1.00 88.75 90 ALA A CA 1
ATOM 692 C C . ALA A 1 90 ? -16.527 10.606 12.086 1.00 88.75 90 ALA A C 1
ATOM 694 O O . ALA A 1 90 ? -16.718 11.209 11.026 1.00 88.75 90 ALA A O 1
ATOM 695 N N . VAL A 1 91 ? -15.654 9.590 12.155 1.00 86.88 91 VAL A N 1
ATOM 696 C CA . VAL A 1 91 ? -14.980 9.062 10.954 1.00 86.88 91 VAL A CA 1
ATOM 697 C C . VAL A 1 91 ? -16.001 8.456 9.994 1.00 86.88 91 VAL A C 1
ATOM 699 O O . VAL A 1 91 ? -15.914 8.686 8.787 1.00 86.88 91 VAL A O 1
ATOM 702 N N . GLN A 1 92 ? -16.979 7.707 10.505 1.00 88.06 92 GLN A N 1
ATOM 703 C CA . GLN A 1 92 ? -18.045 7.134 9.688 1.00 88.06 92 GLN A CA 1
ATOM 704 C C . GLN A 1 92 ? -18.907 8.215 9.024 1.00 88.06 92 GLN A C 1
ATOM 706 O O . GLN A 1 92 ? -19.206 8.088 7.838 1.00 88.06 92 GLN A O 1
ATOM 711 N N . ASP A 1 93 ? -19.232 9.293 9.734 1.00 90.56 93 ASP A N 1
ATOM 712 C CA . ASP A 1 93 ? -19.999 10.421 9.201 1.00 90.56 93 ASP A CA 1
ATOM 713 C C . ASP A 1 93 ? -19.255 11.159 8.088 1.00 90.56 93 ASP A C 1
ATOM 715 O O . ASP A 1 93 ? -19.855 11.542 7.082 1.00 90.56 93 ASP A O 1
ATOM 719 N N . VAL A 1 94 ? -17.941 11.359 8.235 1.00 89.62 94 VAL A N 1
ATOM 720 C CA . VAL A 1 94 ? -17.117 11.951 7.170 1.00 89.62 94 VAL A CA 1
ATOM 721 C C . VAL A 1 94 ? -17.082 11.034 5.952 1.00 89.62 94 VAL A C 1
ATOM 723 O O . VAL A 1 94 ? -17.264 11.505 4.830 1.00 89.62 94 VAL A O 1
ATOM 726 N N . LEU A 1 95 ? -16.906 9.726 6.154 1.00 88.62 95 LEU A N 1
ATOM 727 C CA . LEU A 1 95 ? -16.910 8.761 5.055 1.00 88.62 95 LEU A CA 1
ATOM 728 C C . LEU A 1 95 ? -18.268 8.708 4.343 1.00 88.62 95 LEU A C 1
ATOM 730 O O . LEU A 1 95 ? -18.285 8.723 3.119 1.00 88.62 95 LEU A O 1
ATOM 734 N N . ALA A 1 96 ? -19.385 8.735 5.072 1.00 89.94 96 ALA A N 1
ATOM 735 C CA . ALA A 1 96 ? -20.732 8.731 4.493 1.00 89.94 96 ALA A CA 1
ATOM 736 C C . ALA A 1 96 ? -21.068 10.022 3.723 1.00 89.94 96 ALA A C 1
ATOM 738 O O . ALA A 1 96 ? -21.872 10.006 2.795 1.00 89.94 96 ALA A O 1
ATOM 739 N N . GLN A 1 97 ? -20.462 11.153 4.092 1.00 91.62 97 GLN A N 1
ATOM 740 C CA . GLN A 1 97 ? -20.582 12.399 3.327 1.00 91.62 97 GLN A CA 1
ATOM 741 C C . GLN A 1 97 ? -19.758 12.379 2.035 1.00 91.62 97 GLN A C 1
ATOM 743 O O . GLN A 1 97 ? -20.112 13.059 1.069 1.00 91.62 97 GLN A O 1
ATOM 748 N N . ILE A 1 98 ? -18.643 11.648 2.033 1.00 91.25 98 ILE A N 1
ATOM 749 C CA . ILE A 1 98 ? -17.728 11.562 0.893 1.00 91.25 98 ILE A CA 1
ATOM 750 C C . ILE A 1 98 ? -18.201 10.512 -0.114 1.00 91.25 98 ILE A C 1
ATOM 752 O O . ILE A 1 98 ? -18.212 10.833 -1.297 1.00 91.25 98 ILE A O 1
ATOM 756 N N . ASP A 1 99 ? -18.606 9.333 0.367 1.00 92.31 99 ASP A N 1
ATOM 757 C CA . ASP A 1 99 ? -19.190 8.213 -0.386 1.00 92.31 99 ASP A CA 1
ATOM 758 C C . ASP A 1 99 ? -20.642 7.981 0.088 1.00 92.31 99 ASP A C 1
ATOM 760 O O . ASP A 1 99 ? -20.908 7.115 0.931 1.00 92.31 99 ASP A O 1
ATOM 764 N N . PRO A 1 100 ? -21.604 8.790 -0.392 1.00 88.88 100 PRO A N 1
ATOM 765 C CA . PRO A 1 100 ? -23.011 8.647 -0.022 1.00 88.88 100 PRO A CA 1
ATOM 766 C C . PRO A 1 100 ? -23.674 7.411 -0.648 1.00 88.88 100 PRO A C 1
ATOM 768 O O . PRO A 1 100 ? -24.738 6.991 -0.187 1.00 88.88 100 PRO A O 1
ATOM 771 N N . GLU A 1 101 ? -23.090 6.847 -1.709 1.00 89.38 101 GLU A N 1
ATOM 772 C CA . GLU A 1 101 ? -23.619 5.672 -2.410 1.00 89.38 101 GLU A CA 1
ATOM 773 C C . GLU A 1 101 ? -23.199 4.359 -1.730 1.00 89.38 101 GLU A C 1
ATOM 775 O O . GLU A 1 101 ? -23.867 3.334 -1.898 1.00 89.38 101 GLU A O 1
ATOM 780 N N . GLY A 1 102 ? -22.130 4.389 -0.931 1.00 87.44 102 GLY A N 1
ATOM 781 C CA . GLY A 1 102 ? -21.567 3.234 -0.241 1.00 87.44 102 GLY A CA 1
ATOM 782 C C . GLY A 1 102 ? -20.958 2.210 -1.199 1.00 87.44 102 GLY A C 1
ATOM 783 O O . GLY A 1 102 ? -20.920 1.017 -0.878 1.00 87.44 102 GLY A O 1
ATOM 784 N N . ASN A 1 103 ? -20.541 2.643 -2.390 1.00 90.31 103 ASN A N 1
ATOM 785 C CA . ASN A 1 103 ? -19.979 1.782 -3.432 1.00 90.31 103 ASN A CA 1
ATOM 786 C C . ASN A 1 103 ? -18.438 1.738 -3.401 1.00 90.31 103 ASN A C 1
ATOM 788 O O . ASN A 1 103 ? -17.837 0.975 -4.163 1.00 90.31 103 ASN A O 1
ATOM 792 N N . GLY A 1 104 ? -17.818 2.450 -2.455 1.00 91.00 104 GLY A N 1
ATOM 793 C CA . GLY A 1 104 ? -16.377 2.582 -2.322 1.00 91.00 104 GLY A CA 1
ATOM 794 C C . GLY A 1 104 ? -15.855 3.803 -3.071 1.00 91.00 104 GLY A C 1
ATOM 795 O O . GLY A 1 104 ? -16.330 4.143 -4.144 1.00 91.00 104 GLY A O 1
ATOM 796 N N . LEU A 1 105 ? -14.814 4.421 -2.513 1.00 92.38 105 LEU A N 1
ATOM 797 C CA . LEU A 1 105 ? -14.282 5.693 -2.990 1.00 92.38 105 LEU A CA 1
ATOM 798 C C . LEU A 1 105 ? -13.842 5.628 -4.455 1.00 92.38 105 LEU A C 1
ATOM 800 O O . LEU A 1 105 ? -12.878 4.927 -4.798 1.00 92.38 105 LEU A O 1
ATOM 804 N N . ASP A 1 106 ? -14.475 6.440 -5.294 1.00 91.81 106 ASP A N 1
ATOM 805 C CA . ASP A 1 106 ? -13.980 6.715 -6.634 1.00 91.81 106 ASP A CA 1
ATOM 806 C C . ASP A 1 106 ? -12.775 7.686 -6.613 1.00 91.81 106 ASP A C 1
ATOM 808 O O . ASP A 1 106 ? -12.313 8.175 -5.576 1.00 91.81 106 ASP A O 1
ATOM 812 N N . SER A 1 107 ? -12.213 7.981 -7.791 1.00 88.81 107 SER A N 1
ATOM 813 C CA . SER A 1 107 ? -11.050 8.880 -7.903 1.00 88.81 107 SER A CA 1
ATOM 814 C C . SER A 1 107 ? -11.315 10.316 -7.432 1.00 88.81 107 SER A C 1
ATOM 816 O O . SER A 1 107 ? -10.387 10.997 -6.991 1.00 88.81 107 SER A O 1
ATOM 818 N N . PHE A 1 108 ? -12.544 10.807 -7.564 1.00 87.69 108 PHE A N 1
ATOM 819 C CA . PHE A 1 108 ? -12.939 12.156 -7.175 1.00 87.69 108 PHE A CA 1
ATOM 820 C C . PHE A 1 108 ? -13.291 12.238 -5.686 1.00 87.69 108 PHE A C 1
ATOM 822 O O . PHE A 1 108 ? -12.895 13.193 -5.016 1.00 87.69 108 PHE A O 1
ATOM 829 N N . GLU A 1 109 ? -13.977 11.238 -5.149 1.00 92.56 109 GLU A N 1
ATOM 830 C CA . GLU A 1 109 ? -14.276 11.100 -3.722 1.00 92.56 109 GLU A CA 1
ATOM 831 C C . GLU A 1 109 ? -12.998 10.938 -2.901 1.00 92.56 109 GLU A C 1
ATOM 833 O O . GLU A 1 109 ? -12.807 11.645 -1.909 1.00 92.56 109 GLU A O 1
ATOM 838 N N . LEU A 1 110 ? -12.053 10.121 -3.379 1.00 90.62 110 LEU A N 1
ATOM 839 C CA . LEU A 1 110 ? -10.723 10.027 -2.782 1.00 90.62 110 LEU A CA 1
ATOM 840 C C . LEU A 1 110 ? -9.999 11.379 -2.785 1.00 90.62 110 LEU A C 1
ATOM 842 O O . LEU A 1 110 ? -9.386 11.761 -1.790 1.00 90.62 110 LEU A O 1
ATOM 846 N N . TRP A 1 111 ? -10.081 12.135 -3.881 1.00 87.75 111 TRP A N 1
ATOM 847 C CA . TRP A 1 111 ? -9.491 13.472 -3.943 1.00 87.75 111 TRP A CA 1
ATOM 848 C C . TRP A 1 111 ? -10.126 14.437 -2.926 1.00 87.75 111 TRP A C 1
ATOM 850 O O . TRP A 1 111 ? -9.396 15.183 -2.268 1.00 87.75 111 TRP A O 1
ATOM 860 N N . LYS A 1 112 ? -11.455 14.402 -2.738 1.00 89.56 112 LYS A N 1
ATOM 861 C CA . LYS A 1 112 ? -12.139 15.196 -1.697 1.00 89.56 112 LYS A CA 1
ATOM 862 C C . LYS A 1 112 ? -11.664 14.807 -0.299 1.00 89.56 112 LYS A C 1
ATOM 864 O O . LYS A 1 112 ? -11.345 15.693 0.489 1.00 89.56 112 LYS A O 1
ATOM 869 N N . LEU A 1 113 ? -11.573 13.506 -0.015 1.00 89.31 113 LEU A N 1
ATOM 870 C CA . LEU A 1 113 ? -11.065 12.989 1.258 1.00 89.31 113 LEU A CA 1
ATOM 871 C C . LEU A 1 113 ? -9.644 13.494 1.534 1.00 89.31 113 LEU A C 1
ATOM 873 O O . LEU A 1 113 ? -9.367 14.022 2.609 1.00 89.31 113 LEU A O 1
ATOM 877 N N . MET A 1 114 ? -8.757 13.397 0.540 1.00 86.19 114 MET A N 1
ATOM 878 C CA . MET A 1 114 ? -7.377 13.875 0.657 1.00 86.19 114 MET A CA 1
ATOM 879 C C . MET A 1 114 ? -7.292 15.386 0.853 1.00 86.19 114 MET A C 1
ATOM 881 O O . MET A 1 114 ? -6.405 15.865 1.560 1.00 86.19 114 MET A O 1
ATOM 885 N N . ARG A 1 115 ? -8.196 16.152 0.240 1.00 85.31 115 ARG A N 1
ATOM 886 C CA . ARG A 1 115 ? -8.272 17.598 0.445 1.00 85.31 115 ARG A CA 1
ATOM 887 C C . ARG A 1 115 ? -8.700 17.938 1.872 1.00 85.31 115 ARG A C 1
ATOM 889 O O . ARG A 1 115 ? -8.042 18.759 2.495 1.00 85.31 115 ARG A O 1
ATOM 896 N N . LEU A 1 116 ? -9.728 17.272 2.396 1.00 85.56 116 LEU A N 1
ATOM 897 C CA . LEU A 1 116 ? -10.187 17.459 3.777 1.00 85.56 116 LEU A CA 1
ATOM 898 C C . LEU A 1 116 ? -9.089 17.120 4.793 1.00 85.56 116 LEU A C 1
ATOM 900 O O . LEU A 1 116 ? -8.874 17.875 5.736 1.00 85.56 116 LEU A O 1
ATOM 904 N N . ALA A 1 117 ? -8.344 16.034 4.566 1.00 81.94 117 ALA A N 1
ATOM 905 C CA . ALA A 1 117 ? -7.209 15.667 5.414 1.00 81.94 117 ALA A CA 1
ATOM 906 C C . ALA A 1 117 ? -6.115 16.755 5.424 1.00 81.94 117 ALA A C 1
ATOM 908 O O . ALA A 1 117 ? -5.588 17.098 6.480 1.00 81.94 117 ALA A O 1
ATOM 909 N N . ASN A 1 118 ? -5.816 17.338 4.258 1.00 79.62 118 ASN A N 1
ATOM 910 C CA . ASN A 1 118 ? -4.802 18.387 4.098 1.00 79.62 118 ASN A CA 1
ATOM 911 C C . ASN A 1 118 ? -5.250 19.791 4.540 1.00 79.62 118 ASN A C 1
ATOM 913 O O . ASN A 1 118 ? -4.405 20.661 4.723 1.00 79.62 118 ASN A O 1
ATOM 917 N N . GLU A 1 119 ? -6.553 20.038 4.679 1.00 77.69 119 GLU A N 1
ATOM 918 C CA . GLU A 1 119 ? -7.089 21.303 5.204 1.00 77.69 119 GLU A CA 1
ATOM 919 C C . GLU A 1 119 ? -7.054 21.355 6.744 1.00 77.69 119 GLU A C 1
ATOM 921 O O . GLU A 1 119 ? -7.229 22.426 7.324 1.00 77.69 119 GLU A O 1
ATOM 926 N N . SER A 1 120 ? -6.800 20.228 7.418 1.00 65.00 120 SER A N 1
ATOM 927 C CA . SER A 1 120 ? -6.665 20.191 8.874 1.00 65.00 120 SER A CA 1
ATOM 928 C C . SER A 1 120 ? -5.311 20.758 9.331 1.00 65.00 120 SER A C 1
ATOM 930 O O . SER A 1 120 ? -4.258 20.338 8.859 1.00 65.00 120 SER A O 1
ATOM 932 N N . GLU A 1 121 ? -5.318 21.697 10.288 1.00 55.22 121 GLU A N 1
ATOM 933 C CA . GLU A 1 121 ? -4.096 22.335 10.831 1.00 55.22 121 GLU A CA 1
ATOM 934 C C . GLU A 1 121 ? -3.145 21.352 11.550 1.00 55.22 121 GLU A C 1
ATOM 936 O O . GLU A 1 121 ? -2.034 21.720 11.921 1.00 55.22 121 GLU A O 1
ATOM 941 N N . ALA A 1 122 ? -3.578 20.107 11.767 1.00 54.62 122 ALA A N 1
ATOM 942 C CA . ALA A 1 122 ? -2.855 19.101 12.536 1.00 54.62 122 ALA A CA 1
ATOM 943 C C . ALA A 1 122 ? -1.769 18.358 11.738 1.00 54.62 122 ALA A C 1
ATOM 945 O O . ALA A 1 122 ? -0.887 17.767 12.355 1.00 54.62 122 ALA A O 1
ATOM 946 N N . THR A 1 123 ? -1.817 18.367 10.400 1.00 55.50 123 THR A N 1
ATOM 947 C CA . THR A 1 123 ? -0.893 17.588 9.557 1.00 55.50 123 THR A CA 1
ATOM 948 C C . THR A 1 123 ? -0.476 18.379 8.321 1.00 55.50 123 THR A C 1
ATOM 950 O O . THR A 1 123 ? -1.289 18.624 7.428 1.00 55.50 123 THR A O 1
ATOM 953 N N . GLU A 1 124 ? 0.800 18.758 8.220 1.00 57.28 124 GLU A N 1
ATOM 954 C CA . GLU A 1 124 ? 1.320 19.369 6.995 1.00 57.28 124 GLU A CA 1
ATOM 955 C C . GLU A 1 124 ? 1.544 18.292 5.918 1.00 57.28 124 GLU A C 1
ATOM 957 O O . GLU A 1 124 ? 2.397 17.419 6.054 1.00 57.28 124 GLU A O 1
ATOM 962 N N . ASN A 1 125 ? 0.820 18.392 4.797 1.00 77.38 125 ASN A N 1
ATOM 963 C CA . ASN A 1 125 ? 0.985 17.558 3.598 1.00 77.38 125 ASN A CA 1
ATOM 964 C C . ASN A 1 125 ? 0.815 16.039 3.837 1.00 77.38 125 ASN A C 1
ATOM 966 O O . ASN A 1 125 ? 1.785 15.281 3.845 1.00 77.38 125 ASN A O 1
ATOM 970 N N . VAL A 1 126 ? -0.428 15.570 3.933 1.00 83.38 126 VAL A N 1
ATOM 971 C CA . VAL A 1 126 ? -0.800 14.146 3.955 1.00 83.38 126 VAL A CA 1
ATOM 972 C C . VAL A 1 126 ? -0.730 13.540 2.551 1.00 83.38 126 VAL A C 1
ATOM 974 O O . VAL A 1 126 ? -1.255 14.098 1.580 1.00 83.38 126 VAL A O 1
ATOM 977 N N . ILE A 1 127 ? -0.125 12.356 2.456 1.00 85.19 127 ILE A N 1
ATOM 978 C CA . ILE A 1 127 ? -0.080 11.512 1.257 1.00 85.19 127 ILE A CA 1
ATOM 979 C C . ILE A 1 127 ? -0.633 10.113 1.564 1.00 85.19 127 ILE A C 1
ATOM 981 O O . ILE A 1 127 ? -0.784 9.716 2.715 1.00 85.19 127 ILE A O 1
ATOM 985 N N . LEU A 1 128 ? -0.933 9.355 0.517 1.00 86.25 128 LEU A N 1
ATOM 986 C CA . LEU A 1 128 ? -1.307 7.949 0.560 1.00 86.25 128 LEU A CA 1
ATOM 987 C C . LEU A 1 128 ? -0.083 7.092 0.250 1.00 86.25 128 LEU A C 1
ATOM 989 O O . LEU A 1 128 ? 0.473 7.163 -0.847 1.00 86.25 128 LEU A O 1
ATOM 993 N N . GLN A 1 129 ? 0.312 6.253 1.195 1.00 84.38 129 GLN A N 1
ATOM 994 C CA . GLN A 1 129 ? 1.301 5.211 0.980 1.00 84.38 129 GLN A CA 1
ATOM 995 C C . GLN A 1 129 ? 0.590 3.899 0.651 1.00 84.38 129 GLN A C 1
ATOM 997 O O . GLN A 1 129 ? -0.219 3.407 1.434 1.00 84.38 129 GLN A O 1
ATOM 1002 N N . GLY A 1 130 ? 0.887 3.339 -0.522 1.00 84.25 130 GLY A N 1
ATOM 1003 C CA . GLY A 1 130 ? 0.338 2.052 -0.941 1.00 84.25 130 GLY A CA 1
ATOM 1004 C C . GLY A 1 130 ? 1.159 0.872 -0.425 1.00 84.25 130 GLY A C 1
ATOM 1005 O O . GLY A 1 130 ? 2.381 0.855 -0.590 1.00 84.25 130 GLY A O 1
ATOM 1006 N N . SER A 1 131 ? 0.485 -0.133 0.129 1.00 85.12 131 SER A N 1
ATOM 1007 C CA . SER A 1 131 ? 1.033 -1.447 0.473 1.00 85.12 131 SER A CA 1
ATOM 1008 C C . SER A 1 131 ? 0.097 -2.568 0.022 1.00 85.12 131 SER A C 1
ATOM 1010 O O . SER A 1 131 ? -1.115 -2.388 -0.059 1.00 85.12 131 SER A O 1
ATOM 1012 N N . MET A 1 132 ? 0.649 -3.740 -0.287 1.00 88.56 132 MET A N 1
ATOM 1013 C CA . MET A 1 132 ? -0.125 -4.957 -0.518 1.00 88.56 132 MET A CA 1
ATOM 1014 C C . MET A 1 132 ? -0.159 -5.789 0.763 1.00 88.56 132 MET A C 1
ATOM 1016 O O . MET A 1 132 ? 0.876 -6.170 1.326 1.00 88.56 132 MET A O 1
ATOM 1020 N N . GLU A 1 133 ? -1.373 -6.081 1.203 1.00 88.62 133 GLU A N 1
ATOM 1021 C CA . GLU A 1 133 ? -1.691 -6.802 2.429 1.00 88.62 133 GLU A CA 1
ATOM 1022 C C . GLU A 1 133 ? -2.675 -7.936 2.116 1.00 88.62 133 GLU A C 1
ATOM 1024 O O . GLU A 1 133 ? -3.184 -8.060 0.998 1.00 88.62 133 GLU A O 1
ATOM 1029 N N . VAL A 1 134 ? -2.916 -8.804 3.094 1.00 90.38 134 VAL A N 1
ATOM 1030 C CA . VAL A 1 134 ? -4.041 -9.742 3.032 1.00 90.38 134 VAL A CA 1
ATOM 1031 C C . VAL A 1 134 ? -5.247 -9.098 3.704 1.00 90.38 134 VAL A C 1
ATOM 1033 O O . VAL A 1 134 ? -5.097 -8.405 4.710 1.00 90.38 134 VAL A O 1
ATOM 1036 N N . ARG A 1 135 ? -6.438 -9.289 3.133 1.00 87.62 135 ARG A N 1
ATOM 1037 C CA . ARG A 1 135 ? -7.669 -8.648 3.611 1.00 87.62 135 ARG A CA 1
ATOM 1038 C C . ARG A 1 135 ? -8.040 -9.123 5.014 1.00 87.62 135 ARG A C 1
ATOM 1040 O O . ARG A 1 135 ? -8.465 -8.316 5.839 1.00 87.62 135 ARG A O 1
ATOM 1047 N N . ASP A 1 136 ? -7.915 -10.423 5.266 1.00 85.88 136 ASP A N 1
ATOM 1048 C CA . ASP A 1 136 ? -8.316 -11.032 6.527 1.00 85.88 136 ASP A CA 1
ATOM 1049 C C . ASP A 1 136 ? -7.135 -11.212 7.492 1.00 85.88 136 ASP A C 1
ATOM 1051 O O . ASP A 1 136 ? -6.069 -11.736 7.158 1.00 85.88 136 ASP A O 1
ATOM 1055 N N . HIS A 1 137 ? -7.352 -10.801 8.740 1.00 81.44 137 HIS A N 1
ATOM 1056 C CA . HIS A 1 137 ? -6.329 -10.839 9.779 1.00 81.44 137 HIS A CA 1
ATOM 1057 C C . HIS A 1 137 ? -6.003 -12.268 10.227 1.00 81.44 137 HIS A C 1
ATOM 1059 O O . HIS A 1 137 ? -4.869 -12.543 10.613 1.00 81.44 137 HIS A O 1
ATOM 1065 N N . VAL A 1 138 ? -6.963 -13.196 10.198 1.00 87.00 138 VAL A N 1
ATOM 1066 C CA . VAL A 1 138 ? -6.716 -14.603 10.543 1.00 87.00 138 VAL A CA 1
ATOM 1067 C C . VAL A 1 138 ? -5.879 -15.254 9.447 1.00 87.00 138 VAL A C 1
ATOM 1069 O O . VAL A 1 138 ? -4.920 -15.969 9.744 1.00 87.00 138 VAL A O 1
ATOM 1072 N N . GLU A 1 139 ? -6.181 -14.963 8.185 1.00 89.75 139 GLU A N 1
ATOM 1073 C CA . GLU A 1 139 ? -5.395 -15.425 7.039 1.00 89.75 139 GLU A CA 1
ATOM 1074 C C . GLU A 1 139 ? -3.968 -14.866 7.031 1.00 89.75 139 GLU A C 1
ATOM 1076 O O . GLU A 1 139 ? -3.049 -15.578 6.617 1.00 89.75 139 GLU A O 1
ATOM 1081 N N . ALA A 1 140 ? -3.747 -13.664 7.578 1.00 87.19 140 ALA A N 1
ATOM 1082 C CA . ALA A 1 140 ? -2.408 -13.094 7.770 1.00 87.19 140 ALA A CA 1
ATOM 1083 C C . ALA A 1 140 ? -1.503 -13.945 8.673 1.00 87.19 140 ALA A C 1
ATOM 1085 O O . ALA A 1 140 ? -0.284 -13.938 8.507 1.00 87.19 140 ALA A O 1
ATOM 1086 N N . HIS A 1 141 ? -2.092 -14.705 9.599 1.00 87.00 141 HIS A N 1
ATOM 1087 C CA . HIS A 1 141 ? -1.366 -15.603 10.499 1.00 87.00 141 HIS A CA 1
ATOM 1088 C C . HIS A 1 141 ? -1.203 -17.022 9.932 1.00 87.00 141 HIS A C 1
ATOM 1090 O O . HIS A 1 141 ? -0.410 -17.808 10.451 1.00 87.00 141 HIS A O 1
ATOM 1096 N N . ARG A 1 142 ? -1.929 -17.378 8.864 1.00 88.38 142 ARG A N 1
ATOM 1097 C CA . ARG A 1 142 ? -1.879 -18.709 8.233 1.00 88.38 142 ARG A CA 1
ATOM 1098 C C . ARG A 1 142 ? -0.756 -18.785 7.201 1.00 88.38 142 ARG A C 1
ATOM 1100 O O . ARG A 1 142 ? -0.987 -18.978 6.012 1.00 88.38 142 ARG A O 1
ATOM 1107 N N . LEU A 1 143 ? 0.473 -18.622 7.682 1.00 88.75 143 LEU A N 1
ATOM 1108 C CA . LEU A 1 143 ? 1.664 -18.621 6.841 1.00 88.75 143 LEU A CA 1
ATOM 1109 C C . LEU A 1 143 ? 2.039 -20.046 6.415 1.00 88.75 143 LEU A C 1
ATOM 1111 O O . LEU A 1 143 ? 2.426 -20.889 7.223 1.00 88.75 143 LEU A O 1
ATOM 1115 N N . ALA A 1 144 ? 1.951 -20.289 5.118 1.00 89.56 144 ALA A N 1
ATOM 1116 C CA . ALA A 1 144 ? 2.383 -21.488 4.441 1.00 89.56 144 ALA A CA 1
ATOM 1117 C C . ALA A 1 144 ? 3.921 -21.588 4.400 1.00 89.56 144 ALA A C 1
ATOM 1119 O O . ALA A 1 144 ? 4.639 -20.573 4.318 1.00 89.56 144 ALA A O 1
ATOM 1120 N N . PRO A 1 145 ? 4.463 -22.819 4.416 1.00 88.38 145 PRO A N 1
ATOM 1121 C CA . PRO A 1 145 ? 5.891 -23.036 4.270 1.00 88.38 145 PRO A CA 1
ATOM 1122 C C . PRO A 1 145 ? 6.373 -22.565 2.895 1.00 88.38 145 PRO A C 1
ATOM 1124 O O . PRO A 1 145 ? 5.622 -22.464 1.928 1.00 88.38 145 PRO A O 1
ATOM 1127 N N . ARG A 1 146 ? 7.687 -22.349 2.776 1.00 87.44 146 ARG A N 1
ATOM 1128 C CA . ARG A 1 146 ? 8.349 -21.864 1.551 1.00 87.44 146 ARG A CA 1
ATOM 1129 C C . ARG A 1 146 ? 7.913 -22.608 0.275 1.00 87.44 146 ARG A C 1
ATOM 1131 O O . ARG A 1 146 ? 7.928 -22.009 -0.796 1.00 87.44 146 ARG A O 1
ATOM 1138 N N . ALA A 1 147 ? 7.614 -23.907 0.354 1.00 89.06 147 ALA A N 1
ATOM 1139 C CA . ALA A 1 147 ? 7.214 -24.735 -0.789 1.00 89.06 147 ALA A CA 1
ATOM 1140 C C . ALA A 1 147 ? 5.822 -24.389 -1.353 1.00 89.06 147 ALA A C 1
ATOM 1142 O O . ALA A 1 147 ? 5.580 -24.637 -2.528 1.00 89.06 147 ALA A O 1
ATOM 1143 N N . GLU A 1 148 ? 4.955 -23.791 -0.538 1.00 91.12 148 GLU A N 1
ATOM 1144 C CA . GLU A 1 148 ? 3.561 -23.453 -0.860 1.00 91.12 148 GLU A CA 1
ATOM 1145 C C . GLU A 1 148 ? 3.339 -21.938 -1.016 1.00 91.12 148 GLU A C 1
ATOM 1147 O O . GLU A 1 148 ? 2.250 -21.495 -1.381 1.00 91.12 148 GLU A O 1
ATOM 1152 N N . ALA A 1 149 ? 4.376 -21.136 -0.752 1.00 91.06 149 ALA A N 1
ATOM 1153 C CA . ALA A 1 149 ? 4.353 -19.697 -0.973 1.00 91.06 149 ALA A CA 1
ATOM 1154 C C . ALA A 1 149 ? 4.246 -19.366 -2.471 1.00 91.06 149 ALA A C 1
ATOM 1156 O O . ALA A 1 149 ? 4.843 -20.045 -3.313 1.00 91.06 149 ALA A O 1
ATOM 1157 N N . LEU A 1 150 ? 3.541 -18.283 -2.805 1.00 90.44 150 LEU A N 1
ATOM 1158 C CA . LEU A 1 150 ? 3.475 -17.780 -4.176 1.00 90.44 150 LEU A CA 1
ATOM 1159 C C . LEU A 1 150 ? 4.860 -17.326 -4.643 1.00 90.44 150 LEU A C 1
ATOM 1161 O O . LEU A 1 150 ? 5.477 -16.455 -4.030 1.00 90.44 150 LEU A O 1
ATOM 1165 N N . ARG A 1 151 ? 5.334 -17.916 -5.746 1.00 88.94 151 ARG A N 1
ATOM 1166 C CA . ARG A 1 151 ? 6.629 -17.578 -6.361 1.00 88.94 151 ARG A CA 1
ATOM 1167 C C . ARG A 1 151 ? 6.567 -17.214 -7.835 1.00 88.94 151 ARG A C 1
ATOM 1169 O O . ARG A 1 151 ? 7.572 -16.793 -8.402 1.00 88.94 151 ARG A O 1
ATOM 1176 N N . ASP A 1 152 ? 5.417 -17.417 -8.457 1.00 88.88 152 ASP A N 1
ATOM 1177 C CA . ASP A 1 152 ? 5.227 -17.010 -9.836 1.00 88.88 152 ASP A CA 1
ATOM 1178 C C . ASP A 1 152 ? 4.898 -15.518 -9.874 1.00 88.88 152 ASP A C 1
ATOM 1180 O O . ASP A 1 152 ? 3.912 -15.073 -9.276 1.00 88.88 152 ASP A O 1
ATOM 1184 N N . CYS A 1 153 ? 5.757 -14.751 -10.544 1.00 88.19 153 CYS A N 1
ATOM 1185 C CA . CYS A 1 153 ? 5.606 -13.311 -10.690 1.00 88.19 153 CYS A CA 1
ATOM 1186 C C . CYS A 1 153 ? 4.328 -12.952 -11.457 1.00 88.19 153 CYS A C 1
ATOM 1188 O O . CYS A 1 153 ? 3.765 -11.883 -11.214 1.00 88.19 153 CYS A O 1
ATOM 1190 N N . GLU A 1 154 ? 3.850 -13.831 -12.343 1.00 87.12 154 GLU A N 1
ATOM 1191 C CA . GLU A 1 154 ? 2.655 -13.596 -13.157 1.00 87.12 154 GLU A CA 1
ATOM 1192 C C . GLU A 1 154 ? 1.378 -13.541 -12.314 1.00 87.12 154 GLU A C 1
ATOM 1194 O O . GLU A 1 154 ? 0.443 -12.834 -12.677 1.00 87.12 154 GLU A O 1
ATOM 1199 N N . ASN A 1 155 ? 1.360 -14.153 -11.126 1.00 85.25 155 ASN A N 1
ATOM 1200 C CA . ASN A 1 155 ? 0.212 -14.050 -10.218 1.00 85.25 155 ASN A CA 1
ATOM 1201 C C . ASN A 1 155 ? -0.105 -12.601 -9.825 1.00 85.25 155 ASN A C 1
ATOM 1203 O O . ASN A 1 155 ? -1.262 -12.281 -9.556 1.00 85.25 155 ASN A O 1
ATOM 1207 N N . CYS A 1 156 ? 0.903 -11.724 -9.817 1.00 85.50 156 CYS A N 1
ATOM 1208 C CA . CYS A 1 156 ? 0.739 -10.312 -9.486 1.00 85.50 156 CYS A CA 1
ATOM 1209 C C . CYS A 1 156 ? 0.993 -9.396 -10.689 1.00 85.50 156 CYS A C 1
ATOM 1211 O O . CYS A 1 156 ? 0.277 -8.425 -10.856 1.00 85.50 156 CYS A O 1
ATOM 1213 N N . HIS A 1 157 ? 1.971 -9.674 -11.553 1.00 85.94 157 HIS A N 1
ATOM 1214 C CA . HIS A 1 157 ? 2.411 -8.723 -12.586 1.00 85.94 157 HIS A CA 1
ATOM 1215 C C . HIS A 1 157 ? 1.679 -8.812 -13.937 1.00 85.94 157 HIS A C 1
ATOM 1217 O O . HIS A 1 157 ? 2.065 -8.121 -14.882 1.00 85.94 157 HIS A O 1
ATOM 1223 N N . VAL A 1 158 ? 0.613 -9.609 -14.048 1.00 83.88 158 VAL A N 1
ATOM 1224 C CA . VAL A 1 158 ? -0.291 -9.553 -15.211 1.00 83.88 158 VAL A CA 1
ATOM 1225 C C . VAL A 1 158 ? -1.237 -8.353 -15.107 1.00 83.88 158 VAL A C 1
ATOM 1227 O O . VAL A 1 158 ? -1.648 -7.975 -14.012 1.00 83.88 158 VAL A O 1
ATOM 1230 N N . GLY A 1 159 ? -1.578 -7.744 -16.249 1.00 70.19 159 GLY A N 1
ATOM 1231 C CA . GLY A 1 159 ? -2.289 -6.456 -16.302 1.00 70.19 159 GLY A CA 1
ATOM 1232 C C . GLY A 1 159 ? -3.625 -6.414 -15.550 1.00 70.19 159 GLY A C 1
ATOM 1233 O O . GLY A 1 159 ? -3.940 -5.395 -14.947 1.00 70.19 159 GLY A O 1
ATOM 1234 N N . ASP A 1 160 ? -4.350 -7.534 -15.516 1.00 73.06 160 ASP A N 1
ATOM 1235 C CA . ASP A 1 160 ? -5.649 -7.664 -14.840 1.00 73.06 160 ASP A CA 1
ATOM 1236 C C . ASP A 1 160 ? -5.569 -8.577 -13.601 1.00 73.06 160 ASP A C 1
ATOM 1238 O O . ASP A 1 160 ? -6.527 -9.273 -13.255 1.00 73.06 160 ASP A O 1
ATOM 1242 N N . SER A 1 161 ? -4.404 -8.631 -12.941 1.00 80.69 161 SER A N 1
ATOM 1243 C CA . SER A 1 161 ? -4.211 -9.494 -11.773 1.00 80.69 161 SER A CA 1
ATOM 1244 C C . SER A 1 161 ? -5.251 -9.211 -10.685 1.00 80.69 161 SER A C 1
ATOM 1246 O O . SER A 1 161 ? -5.453 -8.070 -10.261 1.00 80.69 161 SER A O 1
ATOM 1248 N N . VAL A 1 162 ? -5.834 -10.290 -10.156 1.00 79.12 162 VAL A N 1
ATOM 1249 C CA . VAL A 1 162 ? -6.701 -10.271 -8.967 1.00 79.12 162 VAL A CA 1
ATOM 1250 C C . VAL A 1 162 ? -6.028 -9.633 -7.751 1.00 79.12 162 VAL A C 1
ATOM 1252 O O . VAL A 1 162 ? -6.715 -9.147 -6.859 1.00 79.12 162 VAL A O 1
ATOM 1255 N N . ALA A 1 163 ? -4.692 -9.573 -7.722 1.00 81.12 163 ALA A N 1
ATOM 1256 C CA . ALA A 1 163 ? -3.934 -8.969 -6.633 1.00 81.12 163 ALA A CA 1
ATOM 1257 C C . ALA A 1 163 ? -4.161 -7.452 -6.492 1.00 81.12 163 ALA A C 1
ATOM 1259 O O . ALA A 1 163 ? -3.912 -6.913 -5.416 1.00 81.12 163 ALA A O 1
ATOM 1260 N N . PHE A 1 164 ? -4.630 -6.770 -7.545 1.00 82.56 164 PHE A N 1
ATOM 1261 C CA . PHE A 1 164 ? -4.865 -5.319 -7.544 1.00 82.56 164 PHE A CA 1
ATOM 1262 C C . PHE A 1 164 ? -6.346 -4.921 -7.583 1.00 82.56 164 PHE A C 1
ATOM 1264 O O . PHE A 1 164 ? -6.638 -3.730 -7.587 1.00 82.56 164 PHE A O 1
ATOM 1271 N N . GLN A 1 165 ? -7.277 -5.881 -7.620 1.00 83.56 165 GLN A N 1
ATOM 1272 C CA . GLN A 1 165 ? -8.712 -5.589 -7.773 1.00 83.56 165 GLN A CA 1
ATOM 1273 C C . GLN A 1 165 ? -9.334 -4.998 -6.504 1.00 83.56 165 GLN A C 1
ATOM 1275 O O . GLN A 1 165 ? -10.227 -4.161 -6.578 1.00 83.56 165 GLN A O 1
ATOM 1280 N N . ASN A 1 166 ? -8.844 -5.410 -5.337 1.00 90.44 166 ASN A N 1
ATOM 1281 C CA . ASN A 1 166 ? -9.319 -4.907 -4.059 1.00 90.44 166 ASN A CA 1
ATOM 1282 C C . ASN A 1 166 ? -8.440 -3.760 -3.585 1.00 90.44 166 ASN A C 1
ATOM 1284 O O . ASN A 1 166 ? -7.257 -3.963 -3.303 1.00 90.44 166 ASN A O 1
ATOM 1288 N N . VAL A 1 167 ? -9.029 -2.580 -3.425 1.00 91.88 167 VAL A N 1
ATOM 1289 C CA . VAL A 1 167 ? -8.339 -1.408 -2.888 1.00 91.88 167 VAL A CA 1
ATOM 1290 C C . VAL A 1 167 ? -9.095 -0.896 -1.674 1.00 91.88 167 VAL A C 1
ATOM 1292 O O . VAL A 1 167 ? -10.325 -0.876 -1.646 1.00 91.88 167 VAL A O 1
ATOM 1295 N N . THR A 1 168 ? -8.354 -0.494 -0.650 1.00 92.88 168 THR A N 1
ATOM 1296 C CA . THR A 1 168 ? -8.906 0.163 0.530 1.00 92.88 168 THR A CA 1
ATOM 1297 C C . THR A 1 168 ? -8.090 1.387 0.878 1.00 92.88 168 THR A C 1
ATOM 1299 O O . THR A 1 168 ? -6.869 1.355 0.777 1.00 92.88 168 THR A O 1
ATOM 1302 N N . VAL A 1 169 ? -8.742 2.434 1.363 1.00 91.06 169 VAL A N 1
ATOM 1303 C CA . VAL A 1 169 ? -8.088 3.597 1.969 1.00 91.06 169 VAL A CA 1
ATOM 1304 C C . VAL A 1 169 ? -8.220 3.475 3.475 1.00 91.06 169 VAL A C 1
ATOM 1306 O O . VAL A 1 169 ? -9.293 3.118 3.965 1.00 91.06 169 VAL A O 1
ATOM 1309 N N . SER A 1 170 ? -7.143 3.730 4.216 1.00 89.06 170 SER A N 1
ATOM 1310 C CA . SER A 1 170 ? -7.158 3.586 5.668 1.00 89.06 170 SER A CA 1
ATOM 1311 C C . SER A 1 170 ? -6.550 4.751 6.435 1.00 89.06 170 SER A C 1
ATOM 1313 O O . SER A 1 170 ? -5.592 5.396 6.005 1.00 89.06 170 SER A O 1
ATOM 1315 N N . VAL A 1 171 ? -7.118 4.970 7.619 1.00 86.31 171 VAL A N 1
ATOM 1316 C CA . VAL A 1 171 ? -6.649 5.907 8.639 1.00 86.31 171 VAL A CA 1
ATOM 1317 C C . VAL A 1 171 ? -6.477 5.157 9.956 1.00 86.31 171 VAL A C 1
ATOM 1319 O O . VAL A 1 171 ? -7.221 4.216 10.258 1.00 86.31 171 VAL A O 1
ATOM 1322 N N . ASN A 1 172 ? -5.473 5.542 10.741 1.00 85.94 172 ASN A N 1
ATOM 1323 C CA . ASN A 1 172 ? -5.289 4.976 12.069 1.00 85.94 172 ASN A CA 1
ATOM 1324 C C . ASN A 1 172 ? -6.074 5.795 13.092 1.00 85.94 172 ASN A C 1
ATOM 1326 O O . ASN A 1 172 ? -6.031 7.022 13.088 1.00 85.94 172 ASN A O 1
ATOM 1330 N N . MET A 1 173 ? -6.776 5.104 13.976 1.00 84.06 173 MET A N 1
ATOM 1331 C CA . MET A 1 173 ? -7.503 5.681 15.098 1.00 84.06 173 MET A CA 1
ATOM 1332 C C . MET A 1 173 ? -6.549 5.941 16.269 1.00 84.06 173 MET A C 1
ATOM 1334 O O . MET A 1 173 ? -5.521 5.272 16.414 1.00 84.06 173 MET A O 1
ATOM 1338 N N . SER A 1 174 ? -6.919 6.869 17.151 1.00 81.12 174 SER A N 1
ATOM 1339 C CA . SER A 1 174 ? -6.182 7.157 18.392 1.00 81.12 174 SER A CA 1
ATOM 1340 C C . SER A 1 174 ? -6.096 5.964 19.358 1.00 81.12 174 SER A C 1
ATOM 1342 O O . SER A 1 174 ? -5.148 5.871 20.136 1.00 81.12 174 SER A O 1
ATOM 1344 N N . ASP A 1 175 ? -7.037 5.018 19.273 1.00 75.44 175 ASP A N 1
ATOM 1345 C CA . ASP A 1 175 ? -7.045 3.764 20.039 1.00 75.44 175 ASP A CA 1
ATOM 1346 C C . ASP A 1 175 ? -6.143 2.660 19.444 1.00 75.44 175 ASP A C 1
ATOM 1348 O O . ASP A 1 175 ? -6.050 1.560 19.991 1.00 75.44 175 ASP A O 1
ATOM 1352 N N . GLY A 1 176 ? -5.467 2.946 18.326 1.00 72.50 176 GLY A N 1
ATOM 1353 C CA . GLY A 1 176 ? -4.579 2.018 17.630 1.00 72.50 176 GLY A CA 1
ATOM 1354 C C . GLY A 1 176 ? -5.278 1.076 16.648 1.00 72.50 176 GLY A C 1
ATOM 1355 O O . GLY A 1 176 ? -4.585 0.329 15.953 1.00 72.50 176 GLY A O 1
ATOM 1356 N N . ARG A 1 177 ? -6.613 1.100 16.533 1.00 78.44 177 ARG A N 1
ATOM 1357 C CA . ARG A 1 177 ? -7.328 0.390 15.461 1.00 78.44 177 ARG A CA 1
ATOM 1358 C C . ARG A 1 177 ? -7.118 1.103 14.127 1.00 78.44 177 ARG A C 1
ATOM 1360 O O . ARG A 1 177 ? -6.922 2.313 14.063 1.00 78.44 177 ARG A O 1
ATOM 1367 N N . ARG A 1 178 ? -7.187 0.352 13.032 1.00 82.62 178 ARG A N 1
ATOM 1368 C CA . ARG A 1 178 ? -7.224 0.912 11.678 1.00 82.62 178 ARG A CA 1
ATOM 1369 C C . ARG A 1 178 ? -8.661 0.919 11.189 1.00 82.62 178 ARG A C 1
ATOM 1371 O O . ARG A 1 178 ? -9.320 -0.121 11.230 1.00 82.62 178 ARG A O 1
ATOM 1378 N N . ARG A 1 179 ? -9.122 2.059 10.679 1.00 86.81 179 ARG A N 1
ATOM 1379 C CA . ARG A 1 179 ? -10.379 2.138 9.937 1.00 86.81 179 ARG A CA 1
ATOM 1380 C C . ARG A 1 179 ? -10.066 2.155 8.451 1.00 86.81 179 ARG A C 1
ATOM 1382 O O . ARG A 1 179 ? -9.268 2.974 8.004 1.00 86.81 179 ARG A O 1
ATOM 1389 N N . SER A 1 180 ? -10.673 1.241 7.702 1.00 88.12 180 SER A N 1
ATOM 1390 C CA . SER A 1 180 ? -10.547 1.165 6.250 1.00 88.12 180 SER A CA 1
ATOM 1391 C C . SER A 1 180 ? -11.903 1.302 5.566 1.00 88.12 180 SER A C 1
ATOM 1393 O O . SER A 1 180 ? -12.935 0.901 6.107 1.00 88.12 180 SER A O 1
ATOM 1395 N N . VAL A 1 181 ? -11.881 1.874 4.368 1.00 90.94 181 VAL A N 1
ATOM 1396 C CA . VAL A 1 181 ? -13.014 1.979 3.444 1.00 90.94 181 VAL A CA 1
ATOM 1397 C C . VAL A 1 181 ? -12.581 1.443 2.084 1.00 90.94 181 VAL A C 1
ATOM 1399 O O . VAL A 1 181 ? -11.414 1.582 1.716 1.00 90.94 181 VAL A O 1
ATOM 1402 N N . SER A 1 182 ? -13.484 0.790 1.356 1.00 93.38 182 SER A N 1
ATOM 1403 C CA . SER A 1 182 ? -13.204 0.324 -0.006 1.00 93.38 182 SER A CA 1
ATOM 1404 C C . SER A 1 182 ? -12.965 1.502 -0.950 1.00 93.38 182 SER A C 1
ATOM 1406 O O . SER A 1 182 ? -13.506 2.586 -0.746 1.00 93.38 182 SER A O 1
ATOM 1408 N N . ALA A 1 183 ? -12.170 1.279 -1.989 1.00 92.25 183 ALA A N 1
ATOM 1409 C CA . ALA A 1 183 ? -11.962 2.213 -3.085 1.00 92.25 183 ALA A CA 1
ATOM 1410 C C . ALA A 1 183 ? -11.973 1.463 -4.421 1.00 92.25 183 ALA A C 1
ATOM 1412 O O . ALA A 1 183 ? -11.622 0.281 -4.478 1.00 92.25 183 ALA A O 1
ATOM 1413 N N . ASP A 1 184 ? -12.352 2.152 -5.493 1.00 90.75 184 ASP A N 1
ATOM 1414 C CA . ASP A 1 184 ? -12.289 1.608 -6.850 1.00 90.75 184 ASP A CA 1
ATOM 1415 C C . ASP A 1 184 ? -10.822 1.357 -7.246 1.00 90.75 184 ASP A C 1
ATOM 1417 O O . ASP A 1 184 ? -9.951 2.195 -7.014 1.00 90.75 184 ASP A O 1
ATOM 1421 N N . GLN A 1 185 ? -10.523 0.237 -7.907 1.00 87.00 185 GLN A N 1
ATOM 1422 C CA . GLN A 1 185 ? -9.201 -0.033 -8.483 1.00 87.00 185 GLN A CA 1
ATOM 1423 C C . GLN A 1 185 ? -8.690 1.114 -9.376 1.00 87.00 185 GLN A C 1
ATOM 1425 O O . GLN A 1 185 ? -7.481 1.376 -9.429 1.00 87.00 185 GLN A O 1
ATOM 1430 N N . ALA A 1 186 ? -9.589 1.837 -10.049 1.00 84.94 186 ALA A N 1
ATOM 1431 C CA . ALA A 1 186 ? -9.267 2.987 -10.886 1.00 84.94 186 ALA A CA 1
ATOM 1432 C C . ALA A 1 186 ? -8.445 4.058 -10.146 1.00 84.94 186 ALA A C 1
ATOM 1434 O O . ALA A 1 186 ? -7.610 4.720 -10.778 1.00 84.94 186 ALA A O 1
ATOM 1435 N N . VAL A 1 187 ? -8.589 4.182 -8.816 1.00 85.88 187 VAL A N 1
ATOM 1436 C CA . VAL A 1 187 ? -7.835 5.158 -8.010 1.00 85.88 187 VAL A CA 1
ATOM 1437 C C . VAL A 1 187 ? -6.320 4.947 -8.079 1.00 85.88 187 VAL A C 1
ATOM 1439 O O . VAL A 1 187 ? -5.574 5.920 -7.981 1.00 85.88 187 VAL A O 1
ATOM 1442 N N . LEU A 1 188 ? -5.856 3.712 -8.319 1.00 80.38 188 LEU A N 1
ATOM 1443 C CA . LEU A 1 188 ? -4.429 3.370 -8.424 1.00 80.38 188 LEU A CA 1
ATOM 1444 C C . LEU A 1 188 ? -3.768 3.895 -9.706 1.00 80.38 188 LEU A C 1
ATOM 1446 O O . LEU A 1 188 ? -2.544 3.985 -9.784 1.00 80.38 188 LEU A O 1
ATOM 1450 N N . SER A 1 189 ? -4.565 4.205 -10.730 1.00 72.56 189 SER A N 1
ATOM 1451 C CA . SER A 1 189 ? -4.090 4.650 -12.050 1.00 72.56 189 SER A CA 1
ATOM 1452 C C . SER A 1 189 ? -4.519 6.079 -12.398 1.00 72.56 189 SER A C 1
ATOM 1454 O O . SER A 1 189 ? -4.197 6.588 -13.476 1.00 72.56 189 SER A O 1
ATOM 1456 N N . SER A 1 190 ? -5.237 6.735 -11.485 1.00 67.56 190 SER A N 1
ATOM 1457 C CA . SER A 1 190 ? -5.796 8.064 -11.691 1.00 67.56 190 SER A CA 1
ATOM 1458 C C . SER A 1 190 ? -4.724 9.150 -11.645 1.00 67.56 190 SER A C 1
ATOM 1460 O O . SER A 1 190 ? -3.951 9.264 -10.694 1.00 67.56 190 SER A O 1
ATOM 1462 N N . ALA A 1 191 ? -4.729 10.019 -12.659 1.00 58.38 191 ALA A N 1
ATOM 1463 C CA . ALA A 1 191 ? -3.868 11.199 -12.713 1.00 58.38 191 ALA A CA 1
ATOM 1464 C C . ALA A 1 191 ? -4.158 12.199 -11.576 1.00 58.38 191 ALA A C 1
ATOM 1466 O O . ALA A 1 191 ? -3.278 12.967 -11.197 1.00 58.38 191 ALA A O 1
ATOM 1467 N N . ILE A 1 192 ? -5.374 12.173 -11.018 1.00 57.84 192 ILE A N 1
ATOM 1468 C CA . ILE A 1 192 ? -5.799 13.049 -9.916 1.00 57.84 192 ILE A CA 1
ATOM 1469 C C . ILE A 1 192 ? -5.173 12.582 -8.592 1.00 57.84 192 ILE A C 1
ATOM 1471 O O . ILE A 1 192 ? -4.800 13.404 -7.758 1.00 57.84 192 ILE A O 1
ATOM 1475 N N . SER A 1 193 ? -4.965 11.273 -8.444 1.00 56.44 193 SER A N 1
ATOM 1476 C CA . SER A 1 193 ? -4.348 10.654 -7.267 1.00 56.44 193 SER A CA 1
ATOM 1477 C C . SER A 1 193 ? -2.818 10.596 -7.345 1.00 56.44 193 SER A C 1
ATOM 1479 O O . SER A 1 193 ? -2.173 10.270 -6.353 1.00 56.44 193 SER A O 1
ATOM 1481 N N . PHE A 1 194 ? -2.208 10.938 -8.489 1.00 57.84 194 PHE A N 1
ATOM 1482 C CA . PHE A 1 194 ? -0.761 10.808 -8.720 1.00 57.84 194 PHE A CA 1
ATOM 1483 C C . PHE A 1 194 ? 0.095 11.640 -7.753 1.00 57.84 194 PHE A C 1
ATOM 1485 O O . PHE A 1 194 ? 1.122 11.166 -7.279 1.00 57.84 194 PHE A O 1
ATOM 1492 N N . ASN A 1 195 ? -0.334 12.862 -7.422 1.00 53.22 195 ASN A N 1
ATOM 1493 C CA . ASN A 1 195 ? 0.386 13.706 -6.458 1.00 53.22 195 ASN A CA 1
ATOM 1494 C C . ASN A 1 195 ? 0.181 13.264 -5.002 1.00 53.22 195 ASN A C 1
ATOM 1496 O O . ASN A 1 195 ? 0.945 13.674 -4.129 1.00 53.22 195 ASN A O 1
ATOM 1500 N N . SER A 1 196 ? -0.847 12.453 -4.749 1.00 56.72 196 SER A N 1
ATOM 1501 C CA . SER A 1 196 ? -1.209 11.963 -3.423 1.00 56.72 196 SER A CA 1
ATOM 1502 C C . SER A 1 196 ? -0.669 10.561 -3.157 1.00 56.72 196 SER A C 1
ATOM 1504 O O . SER A 1 196 ? -0.440 10.243 -2.004 1.00 56.72 196 SER A O 1
ATOM 1506 N N . LEU A 1 197 ? -0.423 9.732 -4.175 1.00 58.81 197 LEU A N 1
ATOM 1507 C CA . LEU A 1 197 ? 0.123 8.380 -4.026 1.00 58.81 197 LEU A CA 1
ATOM 1508 C C . LEU A 1 197 ? 1.658 8.414 -3.955 1.00 58.81 197 LEU A C 1
ATOM 1510 O O . LEU A 1 197 ? 2.355 8.509 -4.966 1.00 58.81 197 LEU A O 1
ATOM 1514 N N . GLY A 1 198 ? 2.202 8.317 -2.744 1.00 54.69 198 GLY A N 1
ATOM 1515 C CA . GLY A 1 198 ? 3.634 8.200 -2.495 1.00 54.69 198 GLY A CA 1
ATOM 1516 C C . GLY A 1 198 ? 4.115 6.753 -2.589 1.00 54.69 198 GLY A C 1
ATOM 1517 O O . GLY A 1 198 ? 3.590 5.854 -1.939 1.00 54.69 198 GLY A O 1
ATOM 1518 N N . GLY A 1 199 ? 5.166 6.508 -3.374 1.00 52.81 199 GLY A N 1
ATOM 1519 C CA . GLY A 1 199 ? 5.954 5.274 -3.290 1.00 52.81 199 GLY A CA 1
ATOM 1520 C C . GLY A 1 199 ? 5.324 3.995 -3.861 1.00 52.81 199 GLY A C 1
ATOM 1521 O O . GLY A 1 199 ? 6.024 2.984 -3.927 1.00 52.81 199 GLY A O 1
ATOM 1522 N N . PHE A 1 200 ? 4.083 4.009 -4.340 1.00 54.44 200 PHE A N 1
ATOM 1523 C CA . PHE A 1 200 ? 3.465 2.836 -4.958 1.00 54.44 200 PHE A CA 1
ATOM 1524 C C . PHE A 1 200 ? 3.423 2.974 -6.483 1.00 54.44 200 PHE A C 1
ATOM 1526 O O . PHE A 1 200 ? 2.487 3.522 -7.053 1.00 54.44 200 PHE A O 1
ATOM 1533 N N . TYR A 1 201 ? 4.467 2.481 -7.152 1.00 51.78 201 TYR A N 1
ATOM 1534 C CA . TYR A 1 201 ? 4.442 2.233 -8.592 1.00 51.78 201 TYR A CA 1
ATOM 1535 C C . TYR A 1 201 ? 4.715 0.749 -8.815 1.00 51.78 201 TYR A C 1
ATOM 1537 O O . TYR A 1 201 ? 5.847 0.295 -8.635 1.00 51.78 201 TYR A O 1
ATOM 1545 N N . ALA A 1 202 ? 3.675 -0.007 -9.169 1.00 53.19 202 ALA A N 1
ATOM 1546 C CA . ALA A 1 202 ? 3.782 -1.424 -9.490 1.00 53.19 202 ALA A CA 1
ATOM 1547 C C . ALA A 1 202 ? 3.734 -1.592 -11.020 1.00 53.19 202 ALA A C 1
ATOM 1549 O O . ALA A 1 202 ? 2.672 -1.406 -11.627 1.00 53.19 202 ALA A O 1
ATOM 1550 N N . PRO A 1 203 ? 4.860 -1.943 -11.674 1.00 47.31 203 PRO A N 1
ATOM 1551 C CA . PRO A 1 203 ? 4.868 -2.243 -13.101 1.00 47.31 203 PRO A CA 1
ATOM 1552 C C . PRO A 1 203 ? 3.857 -3.356 -13.406 1.00 47.31 203 PRO A C 1
ATOM 1554 O O . PRO A 1 203 ? 3.941 -4.439 -12.828 1.00 47.31 203 PRO A O 1
ATOM 1557 N N . GLY A 1 204 ? 2.895 -3.075 -14.286 1.00 44.00 204 GLY A N 1
ATOM 1558 C CA . GLY A 1 204 ? 1.832 -4.009 -14.682 1.00 44.00 204 GLY A CA 1
ATOM 1559 C C . GLY A 1 204 ? 0.450 -3.663 -14.120 1.00 44.00 204 GLY A C 1
ATOM 1560 O O . GLY A 1 204 ? -0.502 -3.677 -14.889 1.00 44.00 204 GLY A O 1
ATOM 1561 N N . GLY A 1 205 ? 0.347 -3.265 -12.845 1.00 51.72 205 GLY A N 1
ATOM 1562 C CA . GLY A 1 205 ? -0.942 -3.014 -12.171 1.00 51.72 205 GLY A CA 1
ATOM 1563 C C . GLY A 1 205 ? -1.366 -1.541 -12.081 1.00 51.72 205 GLY A C 1
ATOM 1564 O O . GLY A 1 205 ? -2.555 -1.243 -12.073 1.00 51.72 205 GLY A O 1
ATOM 1565 N N . THR A 1 206 ? -0.414 -0.599 -12.063 1.00 58.12 206 THR A N 1
ATOM 1566 C CA . THR A 1 206 ? -0.689 0.851 -11.918 1.00 58.12 206 THR A CA 1
ATOM 1567 C C . THR A 1 206 ? -0.287 1.653 -13.160 1.00 58.12 206 THR A C 1
ATOM 1569 O O . THR A 1 206 ? 0.153 2.801 -13.071 1.00 58.12 206 THR A O 1
ATOM 1572 N N . ARG A 1 207 ? -0.356 1.035 -14.347 1.00 62.28 207 ARG A N 1
ATOM 1573 C CA . ARG A 1 207 ? 0.095 1.651 -15.604 1.00 62.28 207 ARG A CA 1
ATOM 1574 C C . ARG A 1 207 ? -0.804 2.834 -15.989 1.00 62.28 207 ARG A C 1
ATOM 1576 O O . ARG A 1 207 ? -1.966 2.655 -16.344 1.00 62.28 207 ARG A O 1
ATOM 1583 N N . ILE A 1 208 ? -0.240 4.041 -15.998 1.00 65.94 208 ILE A N 1
ATOM 1584 C CA . ILE A 1 208 ? -0.956 5.265 -16.378 1.00 65.94 208 ILE A CA 1
ATOM 1585 C C . ILE A 1 208 ? -0.939 5.414 -17.906 1.00 65.94 208 ILE A C 1
ATOM 1587 O O . ILE A 1 208 ? 0.031 5.907 -18.485 1.00 65.94 208 ILE A O 1
ATOM 1591 N N . LYS A 1 209 ? -2.043 5.044 -18.569 1.00 66.94 209 LYS A N 1
ATOM 1592 C CA . LYS A 1 209 ? -2.191 5.109 -20.043 1.00 66.94 209 LYS A CA 1
ATOM 1593 C C . LYS A 1 209 ? -1.950 6.509 -20.631 1.00 66.94 209 LYS A C 1
ATOM 1595 O O . LYS A 1 209 ? -1.570 6.631 -21.793 1.00 66.94 209 LYS A O 1
ATOM 1600 N N . ILE A 1 210 ? -2.156 7.570 -19.845 1.00 72.62 210 ILE A N 1
ATOM 1601 C CA . ILE A 1 210 ? -1.875 8.956 -20.258 1.00 72.62 210 ILE A CA 1
ATOM 1602 C C . ILE A 1 210 ? -0.377 9.178 -20.487 1.00 72.62 210 ILE A C 1
ATOM 1604 O O . ILE A 1 210 ? -0.014 9.838 -21.457 1.00 72.62 210 ILE A O 1
ATOM 1608 N N . ILE A 1 211 ? 0.495 8.615 -19.644 1.00 77.00 211 ILE A N 1
ATOM 1609 C CA . ILE A 1 211 ? 1.948 8.765 -19.808 1.00 77.00 211 ILE A CA 1
ATOM 1610 C C . ILE A 1 211 ? 2.405 8.040 -21.075 1.00 77.00 211 ILE A C 1
ATOM 1612 O O . ILE A 1 211 ? 3.216 8.584 -21.819 1.00 77.00 211 ILE A O 1
ATOM 1616 N N . ASP A 1 212 ? 1.837 6.867 -21.372 1.00 78.75 212 ASP A N 1
ATOM 1617 C CA . ASP A 1 212 ? 2.112 6.156 -22.627 1.00 78.75 212 ASP A CA 1
ATOM 1618 C C . ASP A 1 212 ? 1.729 7.001 -23.852 1.00 78.75 212 ASP A C 1
ATOM 1620 O O . ASP A 1 212 ? 2.508 7.121 -24.798 1.00 78.75 212 ASP A O 1
ATOM 1624 N N . TRP A 1 213 ? 0.550 7.630 -23.825 1.00 82.56 213 TRP A N 1
ATOM 1625 C CA . TRP A 1 213 ? 0.104 8.524 -24.895 1.00 82.56 213 TRP A CA 1
ATOM 1626 C C . TRP A 1 213 ? 0.964 9.782 -25.009 1.00 82.56 213 TRP A C 1
ATOM 1628 O O . TRP A 1 213 ? 1.305 10.184 -26.119 1.00 82.56 213 TRP A O 1
ATOM 1638 N N . LEU A 1 214 ? 1.359 10.391 -23.891 1.00 83.44 214 LEU A N 1
ATOM 1639 C CA . LEU A 1 214 ? 2.261 11.543 -23.889 1.00 83.44 214 LEU A CA 1
ATOM 1640 C C . LEU A 1 214 ? 3.641 11.182 -24.445 1.00 83.44 214 LEU A C 1
ATOM 1642 O O . LEU A 1 214 ? 4.178 11.934 -25.257 1.00 83.44 214 LEU A O 1
ATOM 1646 N N . LEU A 1 215 ? 4.192 10.025 -24.068 1.00 86.69 215 LEU A N 1
ATOM 1647 C CA . LEU A 1 215 ? 5.448 9.512 -24.614 1.00 86.69 215 LEU A CA 1
ATOM 1648 C C . LEU A 1 215 ? 5.332 9.293 -26.127 1.00 86.69 215 LEU A C 1
ATOM 1650 O O . LEU A 1 215 ? 6.200 9.734 -26.879 1.00 86.69 215 LEU A O 1
ATOM 1654 N N . LEU A 1 216 ? 4.246 8.663 -26.583 1.00 89.50 216 LEU A N 1
ATOM 1655 C CA . LEU A 1 216 ? 3.980 8.457 -28.005 1.00 89.50 216 LEU A CA 1
ATOM 1656 C C . LEU A 1 216 ? 3.920 9.796 -28.753 1.00 89.50 216 LEU A C 1
ATOM 1658 O O . LEU A 1 216 ? 4.580 9.959 -29.777 1.00 89.50 216 LEU A O 1
ATOM 1662 N N . MET A 1 217 ? 3.188 10.776 -28.219 1.00 89.44 217 MET A N 1
ATOM 1663 C CA . MET A 1 217 ? 3.084 12.114 -28.805 1.00 89.44 217 MET A CA 1
ATOM 1664 C C . MET A 1 217 ? 4.431 12.842 -28.820 1.00 89.44 217 MET A C 1
ATOM 1666 O O . MET A 1 217 ? 4.743 13.510 -29.804 1.00 89.44 217 MET A O 1
ATOM 1670 N N . ALA A 1 218 ? 5.257 12.680 -27.784 1.00 90.50 218 ALA A N 1
ATOM 1671 C CA . ALA A 1 218 ? 6.602 13.246 -27.738 1.00 90.50 218 ALA A CA 1
ATOM 1672 C C . ALA A 1 218 ? 7.523 12.623 -28.800 1.00 90.50 218 ALA A C 1
ATOM 1674 O O . ALA A 1 218 ? 8.238 13.351 -29.489 1.00 90.50 218 ALA A O 1
ATOM 1675 N N . VAL A 1 219 ? 7.472 11.300 -28.990 1.00 92.25 219 VAL A N 1
ATOM 1676 C CA . VAL A 1 219 ? 8.245 10.606 -30.034 1.00 92.25 219 VAL A CA 1
ATOM 1677 C C . VAL A 1 219 ? 7.778 11.026 -31.428 1.00 92.25 219 VAL A C 1
ATOM 1679 O O . VAL A 1 219 ? 8.599 11.383 -32.273 1.00 92.25 219 VAL A O 1
ATOM 1682 N N . VAL A 1 220 ? 6.464 11.034 -31.670 1.00 93.44 220 VAL A N 1
ATOM 1683 C CA . VAL A 1 220 ? 5.888 11.445 -32.960 1.00 93.44 220 VAL A CA 1
ATOM 1684 C C . VAL A 1 220 ? 6.212 12.910 -33.253 1.00 93.44 220 VAL A C 1
ATOM 1686 O O . VAL A 1 220 ? 6.669 13.224 -34.351 1.00 93.44 220 VAL A O 1
ATOM 1689 N N . GLY A 1 221 ? 6.047 13.802 -32.274 1.00 90.69 221 GLY A N 1
ATOM 1690 C CA . GLY A 1 221 ? 6.395 15.217 -32.400 1.00 90.69 221 GLY A CA 1
ATOM 1691 C C . GLY A 1 221 ? 7.887 15.428 -32.664 1.00 90.69 221 GLY A C 1
ATOM 1692 O O . GLY A 1 221 ? 8.255 16.176 -33.570 1.00 90.69 221 GLY A O 1
ATOM 1693 N N . GLY A 1 222 ? 8.749 14.705 -31.943 1.00 90.44 222 GLY A N 1
ATOM 1694 C CA . GLY A 1 222 ? 10.199 14.737 -32.132 1.00 90.44 222 GLY A CA 1
ATOM 1695 C C . GLY A 1 222 ? 10.640 14.272 -33.522 1.00 90.44 222 GLY A C 1
ATOM 1696 O O . GLY A 1 222 ? 11.569 14.845 -34.085 1.00 90.44 222 GLY A O 1
ATOM 1697 N N . LEU A 1 223 ? 9.952 13.288 -34.113 1.00 91.19 223 LEU A N 1
ATOM 1698 C CA . LEU A 1 223 ? 10.203 12.819 -35.483 1.00 91.19 223 LEU A CA 1
ATOM 1699 C C . LEU A 1 223 ? 9.591 13.733 -36.558 1.00 91.19 223 LEU A C 1
ATOM 1701 O O . LEU A 1 223 ? 10.149 13.860 -37.651 1.00 91.19 223 LEU A O 1
ATOM 1705 N N . ALA A 1 224 ? 8.473 14.400 -36.264 1.00 90.38 224 ALA A N 1
ATOM 1706 C CA . ALA A 1 224 ? 7.792 15.282 -37.209 1.00 90.38 224 ALA A CA 1
ATOM 1707 C C . ALA A 1 224 ? 8.621 16.529 -37.559 1.00 90.38 224 ALA A C 1
ATOM 1709 O O . ALA A 1 224 ? 8.613 16.961 -38.711 1.00 90.38 224 ALA A O 1
ATOM 1710 N N . ILE A 1 225 ? 9.380 17.080 -36.607 1.00 89.06 225 ILE A N 1
ATOM 1711 C CA . ILE A 1 225 ? 10.222 18.273 -36.810 1.00 89.06 225 ILE A CA 1
ATOM 1712 C C . ILE A 1 225 ? 11.323 18.055 -37.872 1.00 89.06 225 I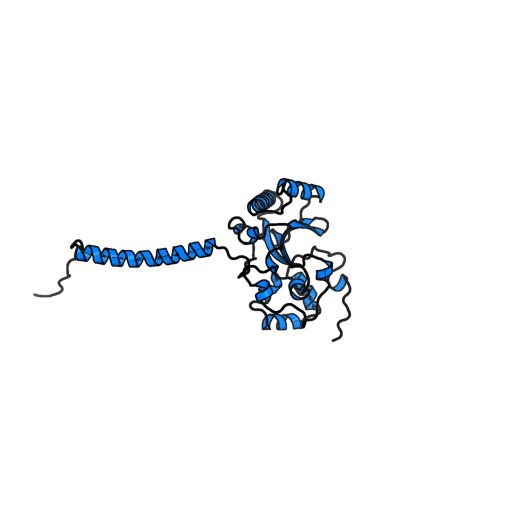LE A C 1
ATOM 1714 O O . ILE A 1 225 ? 11.363 18.821 -38.841 1.00 89.06 225 ILE A O 1
ATOM 1718 N N . PRO A 1 226 ? 12.206 17.037 -37.776 1.00 89.12 226 PRO A N 1
ATOM 1719 C CA . PRO A 1 226 ? 13.237 16.805 -38.787 1.00 89.12 226 PRO A CA 1
ATOM 1720 C C . PRO A 1 226 ? 12.638 16.407 -40.142 1.00 89.12 226 PRO A C 1
ATOM 1722 O O . PRO A 1 226 ? 13.101 16.887 -41.177 1.00 89.12 226 PRO A O 1
ATOM 1725 N N . LEU A 1 227 ? 11.574 15.593 -40.163 1.00 90.44 227 LEU A N 1
ATOM 1726 C CA . LEU A 1 227 ? 10.874 15.244 -41.405 1.00 90.44 227 LEU A CA 1
ATOM 1727 C C . LEU A 1 227 ? 10.252 16.479 -42.072 1.00 90.44 227 LEU A C 1
ATOM 1729 O O . LEU A 1 227 ? 10.376 16.651 -43.287 1.00 90.44 227 LEU A O 1
ATOM 1733 N N . GLY A 1 228 ? 9.645 17.368 -41.285 1.00 89.50 228 GLY A N 1
ATOM 1734 C CA . GLY A 1 228 ? 9.109 18.651 -41.733 1.00 89.50 228 GLY A CA 1
ATOM 1735 C C . GLY A 1 228 ? 10.194 19.554 -42.318 1.00 89.50 228 GLY A C 1
ATOM 1736 O O . GLY A 1 228 ? 10.048 20.045 -43.436 1.00 89.50 228 GLY A O 1
ATOM 1737 N N . HIS A 1 229 ? 11.331 19.703 -41.634 1.00 88.88 229 HIS A N 1
ATOM 1738 C CA . HIS A 1 229 ? 12.459 20.491 -42.142 1.00 88.88 229 HIS A CA 1
ATOM 1739 C C . HIS A 1 229 ? 13.021 19.944 -43.461 1.00 88.88 229 HIS A C 1
ATOM 1741 O O . HIS A 1 229 ? 13.276 20.710 -44.392 1.00 88.88 229 HIS A O 1
ATOM 1747 N N . ILE A 1 230 ? 13.184 18.623 -43.576 1.00 89.81 230 ILE A N 1
ATOM 1748 C CA . ILE A 1 230 ? 13.718 17.985 -44.788 1.00 89.81 230 ILE A CA 1
ATOM 1749 C C . ILE A 1 230 ? 12.735 18.112 -45.960 1.00 89.81 230 ILE A C 1
ATOM 1751 O O . ILE A 1 230 ? 13.145 18.387 -47.091 1.00 89.81 230 ILE A O 1
ATOM 1755 N N . THR A 1 231 ? 11.440 17.902 -45.718 1.00 88.00 231 THR A N 1
ATOM 1756 C CA . THR A 1 231 ? 10.404 17.997 -46.759 1.00 88.00 231 THR A CA 1
ATOM 1757 C C . THR A 1 231 ? 10.197 19.437 -47.221 1.00 88.00 231 THR A C 1
ATOM 1759 O O . THR A 1 231 ? 10.183 19.680 -48.430 1.00 88.00 231 THR A O 1
ATOM 1762 N N . LEU A 1 232 ? 10.155 20.401 -46.296 1.00 86.00 232 LEU A N 1
ATOM 1763 C CA . LEU A 1 232 ? 10.072 21.827 -46.609 1.00 86.00 232 LEU A CA 1
ATOM 1764 C C . LEU A 1 232 ? 11.324 22.318 -47.346 1.00 86.00 232 LEU A C 1
ATOM 1766 O O . LEU A 1 232 ? 11.206 22.997 -48.362 1.00 86.00 232 LEU A O 1
ATOM 1770 N N . GLY A 1 233 ? 12.520 21.910 -46.909 1.00 83.88 233 GLY A N 1
ATOM 1771 C CA . GLY A 1 233 ? 13.770 22.215 -47.608 1.00 83.88 233 GLY A CA 1
ATOM 1772 C C . GLY A 1 233 ? 13.789 21.666 -49.038 1.00 83.88 233 GLY A C 1
ATOM 1773 O O . GLY A 1 233 ? 14.158 22.377 -49.973 1.00 83.88 233 GLY A O 1
ATOM 1774 N N . ARG A 1 234 ? 13.316 20.428 -49.250 1.00 85.44 234 ARG A N 1
ATOM 1775 C CA . ARG A 1 234 ? 13.163 19.850 -50.600 1.00 85.44 234 ARG A CA 1
ATOM 1776 C C . ARG A 1 234 ? 12.149 20.606 -51.458 1.00 85.44 234 ARG A C 1
ATOM 1778 O O . ARG A 1 234 ? 12.388 20.767 -52.653 1.00 85.44 234 ARG A O 1
ATOM 1785 N N . TYR A 1 235 ? 11.045 21.059 -50.872 1.00 86.56 235 TYR A N 1
ATOM 1786 C CA . TYR A 1 235 ? 10.015 21.830 -51.570 1.00 86.56 235 TYR A CA 1
ATOM 1787 C C . TYR A 1 235 ? 10.518 23.223 -51.978 1.00 86.56 235 TYR A C 1
ATOM 1789 O O . TYR A 1 235 ? 10.421 23.597 -53.145 1.00 86.56 235 TYR A O 1
ATOM 1797 N N . LEU A 1 236 ? 11.150 23.954 -51.055 1.00 84.44 236 LEU A N 1
ATOM 1798 C CA . LEU A 1 236 ? 11.717 25.280 -51.320 1.00 84.44 236 LEU A CA 1
ATOM 1799 C C . LEU A 1 236 ? 12.839 25.233 -52.369 1.00 84.44 236 LEU A C 1
ATOM 1801 O O . LEU A 1 236 ? 12.923 26.127 -53.210 1.00 84.44 236 LEU A O 1
ATOM 1805 N N . ARG A 1 237 ? 13.654 24.165 -52.375 1.00 78.06 237 ARG A N 1
ATOM 1806 C CA . ARG A 1 237 ? 14.702 23.951 -53.387 1.00 78.06 237 ARG A CA 1
ATOM 1807 C C . ARG A 1 237 ? 14.136 23.592 -54.764 1.00 78.06 237 ARG A C 1
ATOM 1809 O O . ARG A 1 237 ? 14.708 23.998 -55.768 1.00 78.06 237 ARG A O 1
ATOM 1816 N N . LYS A 1 238 ? 13.012 22.864 -54.828 1.00 79.19 238 LYS A N 1
ATOM 1817 C CA . LYS A 1 238 ? 12.298 22.583 -56.089 1.00 79.19 238 LYS A CA 1
ATOM 1818 C C . LYS A 1 238 ? 11.620 23.823 -56.676 1.00 79.19 238 LYS A C 1
ATOM 1820 O O . LYS A 1 238 ? 11.546 23.932 -57.894 1.00 79.19 238 LYS A O 1
ATOM 1825 N N . ASN A 1 239 ? 11.170 24.748 -55.829 1.00 77.75 239 ASN A N 1
ATOM 1826 C CA . ASN A 1 239 ? 10.427 25.940 -56.248 1.00 77.75 239 ASN A CA 1
ATOM 1827 C C . ASN A 1 239 ? 11.295 27.214 -56.336 1.00 77.75 239 ASN A C 1
ATOM 1829 O O . ASN A 1 239 ? 10.750 28.304 -56.480 1.00 77.75 239 ASN A O 1
ATOM 1833 N N . GLY A 1 240 ? 12.627 27.096 -56.248 1.00 64.38 240 GLY A N 1
ATOM 1834 C CA . GLY A 1 240 ? 13.566 28.205 -56.485 1.00 64.38 240 GLY A CA 1
ATOM 1835 C C . GLY A 1 240 ? 13.574 29.315 -55.424 1.00 64.38 240 GLY A C 1
ATOM 1836 O O . GLY A 1 240 ? 13.996 30.427 -55.717 1.00 64.38 240 GLY A O 1
ATOM 1837 N N . LEU A 1 241 ? 13.106 29.043 -54.200 1.00 60.28 241 LEU A N 1
ATOM 1838 C CA . LEU A 1 241 ? 12.951 30.041 -53.124 1.00 60.28 241 LEU A CA 1
ATOM 1839 C C . LEU A 1 241 ? 14.090 30.027 -52.083 1.00 60.28 241 LEU A C 1
ATOM 1841 O O . LEU A 1 241 ? 14.023 30.739 -51.082 1.00 60.28 241 LEU A O 1
ATOM 1845 N N . SER A 1 242 ? 15.132 29.219 -52.290 1.00 56.72 242 SER A N 1
ATOM 1846 C CA . SER A 1 242 ? 16.320 29.204 -51.427 1.00 56.72 242 SER A CA 1
ATOM 1847 C C . SER A 1 242 ? 17.233 30.375 -51.791 1.00 56.72 242 SER A C 1
ATOM 1849 O O . SER A 1 242 ? 17.726 30.437 -52.912 1.00 56.72 242 SER A O 1
ATOM 1851 N N . LYS A 1 243 ? 17.462 31.311 -50.862 1.00 59.38 243 LYS A N 1
ATOM 1852 C CA . LYS A 1 243 ? 18.521 32.320 -51.008 1.00 59.38 243 LYS A CA 1
ATOM 1853 C C . LYS A 1 243 ? 19.867 31.626 -50.827 1.00 59.38 243 LYS A C 1
ATOM 1855 O O . LYS A 1 243 ? 20.235 31.301 -49.700 1.00 59.38 243 LYS A O 1
ATOM 1860 N N . ASP A 1 244 ? 20.582 31.412 -51.920 1.00 52.91 244 ASP A N 1
ATOM 1861 C CA . ASP A 1 244 ? 21.977 30.990 -51.870 1.00 52.91 244 ASP A CA 1
ATOM 1862 C C . ASP A 1 244 ? 22.803 32.094 -51.184 1.00 52.91 244 ASP A C 1
ATOM 1864 O O . ASP A 1 244 ? 22.771 33.263 -51.576 1.00 52.91 244 ASP A O 1
ATOM 1868 N N . ALA A 1 245 ? 23.477 31.739 -50.088 1.00 51.56 245 ALA A N 1
ATOM 1869 C CA . ALA A 1 245 ? 24.420 32.622 -49.411 1.00 51.56 245 ALA A CA 1
ATOM 1870 C C . ALA A 1 245 ? 25.667 32.807 -50.297 1.00 51.56 245 ALA A C 1
ATOM 1872 O O . ALA A 1 245 ? 26.100 31.835 -50.919 1.00 51.56 245 ALA A O 1
ATOM 1873 N N . PRO A 1 246 ? 26.257 34.015 -50.375 1.00 45.28 246 PRO A N 1
ATOM 1874 C CA . PRO A 1 246 ? 27.346 34.274 -51.304 1.00 45.28 246 PRO A CA 1
ATOM 1875 C C . PRO A 1 246 ? 28.613 33.503 -50.920 1.00 45.28 246 PRO A C 1
ATOM 1877 O O . PRO A 1 246 ? 29.073 33.526 -49.777 1.00 45.28 246 PRO A O 1
ATOM 1880 N N . GLU A 1 247 ? 29.159 32.844 -51.935 1.00 42.16 247 GLU A N 1
ATOM 1881 C CA . GLU A 1 247 ? 30.449 32.171 -51.984 1.00 42.16 247 GLU A CA 1
ATOM 1882 C C . GLU A 1 247 ? 31.573 33.141 -51.582 1.00 42.16 247 GLU A C 1
ATOM 1884 O O . GLU A 1 247 ? 31.777 34.178 -52.216 1.00 42.16 247 GLU A O 1
ATOM 1889 N N . LYS A 1 248 ? 32.301 32.828 -50.500 1.00 47.78 248 LYS A N 1
ATOM 1890 C CA . LYS A 1 248 ? 33.559 33.515 -50.186 1.00 47.78 248 LYS A CA 1
ATOM 1891 C C . LYS A 1 248 ? 34.590 33.124 -51.243 1.00 47.78 248 LYS A C 1
ATOM 1893 O O . LYS A 1 248 ? 35.087 32.003 -51.229 1.00 47.78 248 LYS A O 1
ATOM 1898 N N . GLN A 1 249 ? 34.914 34.063 -52.125 1.00 44.00 249 GLN A N 1
ATOM 1899 C CA . GLN A 1 249 ? 36.100 33.990 -52.970 1.00 44.00 249 GLN A CA 1
ATOM 1900 C C . GLN A 1 249 ? 37.341 34.263 -52.113 1.00 44.00 249 GLN A C 1
ATOM 1902 O O . GLN A 1 249 ? 37.670 35.413 -51.827 1.00 44.00 249 GLN A O 1
ATOM 1907 N N . ASP A 1 250 ? 38.029 33.197 -51.716 1.00 50.47 250 ASP A N 1
ATOM 1908 C CA . ASP A 1 250 ? 39.458 33.257 -51.419 1.00 50.47 250 ASP A CA 1
ATOM 1909 C C . ASP A 1 250 ? 40.214 33.133 -52.750 1.00 50.47 250 ASP A C 1
ATOM 1911 O O . ASP A 1 250 ? 40.047 32.141 -53.462 1.00 50.47 250 ASP A O 1
ATOM 1915 N N . GLY A 1 251 ? 41.061 34.111 -53.093 1.00 44.84 251 GLY A N 1
ATOM 1916 C CA . GLY A 1 251 ? 42.037 33.909 -54.169 1.00 44.84 251 GLY A CA 1
ATOM 1917 C C . GLY A 1 251 ? 42.539 35.137 -54.926 1.00 44.84 251 GLY A C 1
ATOM 1918 O O . GLY A 1 251 ? 42.085 35.396 -56.031 1.00 44.84 251 GLY A O 1
ATOM 1919 N N . ALA A 1 252 ? 43.601 35.736 -54.377 1.00 43.62 252 ALA A N 1
ATOM 1920 C CA . ALA A 1 252 ? 44.805 36.212 -55.077 1.00 43.62 252 ALA A CA 1
ATOM 1921 C C . ALA A 1 252 ? 44.768 37.506 -55.926 1.00 43.62 252 ALA A C 1
ATOM 1923 O O . ALA A 1 252 ? 44.083 37.590 -56.938 1.00 43.62 252 ALA A O 1
ATOM 1924 N N . GLN A 1 253 ? 45.670 38.447 -55.601 1.00 42.19 253 GLN A N 1
ATOM 1925 C CA . GLN A 1 253 ? 46.902 38.776 -56.361 1.00 42.19 253 GLN A CA 1
ATOM 1926 C C . GLN A 1 253 ? 47.424 40.179 -55.987 1.00 42.19 253 GLN A C 1
ATOM 1928 O O . GLN A 1 253 ? 46.640 41.125 -55.932 1.00 42.19 253 GLN A O 1
ATOM 1933 N N . GLY A 1 254 ? 48.746 40.309 -55.793 1.00 39.88 254 GLY A N 1
ATOM 1934 C CA . GLY A 1 254 ? 49.468 41.587 -55.715 1.00 39.88 254 GLY A CA 1
ATOM 1935 C C . GLY A 1 254 ? 50.566 41.614 -54.669 1.00 39.88 254 GLY A C 1
ATOM 1936 O O . GLY A 1 254 ? 50.361 42.324 -53.665 1.00 39.88 254 GLY A O 1
#

Sequence (254 aa):
EYIQSPMCFDCHQPHNVRAVASDDQLISRCTSCHEVSRLAHEQWLPNAKRHLTTVSCPVCHSSGAERVINLQMVEKADGSPVVTAMDEEAVQDVLAQIDPEGNGLDSFELWKLMRLANESEATENVILQGSMEVRDHVEAHRLAPRAEALRDCENCHVGDSVAFQNVTVSVNMSDGRRRSVSADQAVLSSAISFNSLGGFYAPGGTRIKIIDWLLLMAVVGGLAIPLGHITLGRYLRKNGLSKDAPEKQDGAQG

Foldseek 3Di:
DPDPDDDPCLQAPPPRGAQDDLAPSQVCSVCVVVVCVQVVQVVQDDVSVLQSSAEPPLPQQLVPFQKEKEFFKAAPPPRHGAADADDPVVVVVLLCVLCVVLPAAEQVSVLVVLVVVCVDPPGDDIATEIHMDGPDPVSSVNGHPPVRTDRDPCCPQAQPHSNQQWYWYWHAYPVNDIDITTHGSVNLQDPSRVVRYPSDDRHRHRDNVVVVVVVVVVVVVVVCVVVVVVVVVVVCVVVVNDDDDDDDDDDDDD

pLDDT: mean 79.29, std 13.8, range [39.88, 93.44]